Protein AF-A0A6C1NLS4-F1 (afdb_monomer_lite)

Radius of gyration: 20.24 Å; chains: 1; bounding box: 47×40×60 Å

Structure (mmCIF, N/CA/C/O backbone):
data_AF-A0A6C1NLS4-F1
#
_entry.id   AF-A0A6C1NLS4-F1
#
loop_
_atom_site.group_PDB
_atom_site.id
_atom_site.type_symbol
_atom_site.label_atom_id
_atom_site.label_alt_id
_atom_site.label_comp_id
_atom_site.label_asym_id
_atom_site.label_entity_id
_atom_site.label_seq_id
_atom_site.pdbx_PDB_ins_code
_atom_site.Cartn_x
_atom_site.Cartn_y
_atom_site.Cartn_z
_atom_site.occupancy
_atom_site.B_iso_or_equiv
_atom_site.auth_seq_id
_atom_site.auth_comp_id
_atom_site.auth_asym_id
_atom_site.auth_atom_id
_atom_site.pdbx_PDB_model_num
ATOM 1 N N . CYS A 1 1 ? 11.994 -6.663 -21.585 1.00 89.44 1 CYS A N 1
ATOM 2 C CA . CYS A 1 1 ? 10.605 -6.313 -21.204 1.00 89.44 1 CYS A CA 1
ATOM 3 C C . CYS A 1 1 ? 9.827 -5.807 -22.409 1.00 89.44 1 CYS A C 1
ATOM 5 O O . CYS A 1 1 ? 8.994 -4.918 -22.287 1.00 89.44 1 CYS A O 1
ATOM 7 N N . ARG A 1 2 ? 10.101 -6.359 -23.587 1.00 92.12 2 ARG A N 1
ATOM 8 C CA . ARG A 1 2 ? 9.398 -6.014 -24.815 1.00 92.12 2 ARG A CA 1
ATOM 9 C C . ARG A 1 2 ? 8.022 -6.664 -24.785 1.00 92.12 2 ARG A C 1
ATOM 11 O O . ARG A 1 2 ? 7.842 -7.676 -24.113 1.00 92.12 2 ARG A O 1
ATOM 18 N N . ALA A 1 3 ? 7.087 -6.142 -25.571 1.00 90.62 3 ALA A N 1
ATOM 19 C CA . ALA A 1 3 ? 5.727 -6.684 -25.647 1.00 90.62 3 ALA A CA 1
ATOM 20 C C . ALA A 1 3 ? 5.682 -8.170 -26.062 1.00 90.62 3 ALA A C 1
ATOM 22 O O . ALA A 1 3 ? 4.730 -8.872 -25.745 1.00 90.62 3 ALA A O 1
ATOM 23 N N . SER A 1 4 ? 6.710 -8.647 -26.770 1.00 92.25 4 SER A N 1
ATOM 24 C CA . SER A 1 4 ? 6.857 -10.041 -27.195 1.00 92.25 4 SER A CA 1
ATOM 25 C C . SER A 1 4 ? 7.628 -10.928 -26.213 1.00 92.25 4 SER A C 1
ATOM 27 O O . SER A 1 4 ? 7.688 -12.136 -26.430 1.00 92.25 4 SER A O 1
ATOM 29 N N . ASP A 1 5 ? 8.296 -10.355 -25.205 1.00 91.81 5 ASP A N 1
ATOM 30 C CA . ASP A 1 5 ? 9.045 -11.151 -24.229 1.00 91.81 5 ASP A CA 1
ATOM 31 C C . ASP A 1 5 ? 8.052 -11.886 -23.306 1.00 91.81 5 ASP A C 1
ATOM 33 O O . ASP A 1 5 ? 7.055 -11.285 -22.895 1.00 91.81 5 ASP A O 1
ATOM 37 N N . PRO A 1 6 ? 8.313 -13.152 -22.929 1.00 92.94 6 PRO A N 1
ATOM 38 C CA . PRO A 1 6 ? 7.475 -13.853 -21.963 1.00 92.94 6 PRO A CA 1
ATOM 39 C C . PRO A 1 6 ? 7.367 -13.088 -20.632 1.00 92.94 6 PRO A C 1
ATOM 41 O O . PRO A 1 6 ? 8.379 -12.568 -20.141 1.00 92.94 6 PRO A O 1
ATOM 44 N N . PRO A 1 7 ? 6.171 -13.016 -20.020 1.00 88.94 7 PRO A N 1
ATOM 45 C CA . PRO A 1 7 ? 5.938 -12.218 -18.817 1.00 88.94 7 PRO A CA 1
ATOM 46 C C . PRO A 1 7 ? 6.769 -12.681 -17.614 1.00 88.94 7 PRO A C 1
ATOM 48 O O . PRO A 1 7 ? 7.074 -11.874 -16.742 1.00 88.94 7 PRO A O 1
ATOM 51 N N . GLU A 1 8 ? 7.181 -13.948 -17.567 1.00 93.62 8 GLU A N 1
ATOM 52 C CA . GLU A 1 8 ? 8.013 -14.516 -16.507 1.00 93.62 8 GLU A CA 1
ATOM 53 C C . GLU A 1 8 ? 9.507 -14.159 -16.627 1.00 93.62 8 GLU A C 1
ATOM 55 O O . GLU A 1 8 ? 10.267 -14.298 -15.663 1.00 93.62 8 GLU A O 1
ATOM 60 N N . TRP A 1 9 ? 9.963 -13.659 -17.781 1.00 94.12 9 TRP A N 1
ATOM 61 C CA . TRP A 1 9 ? 11.376 -13.339 -17.988 1.00 94.12 9 TRP A CA 1
ATOM 62 C C . TRP A 1 9 ? 11.786 -12.101 -17.197 1.00 94.12 9 TRP A C 1
ATOM 64 O O . TRP A 1 9 ? 11.374 -10.972 -17.478 1.00 94.12 9 TRP A O 1
ATOM 74 N N . GLY A 1 10 ? 12.646 -12.304 -16.197 1.00 92.75 10 GLY A N 1
ATOM 75 C CA . GLY A 1 10 ? 13.137 -11.233 -15.334 1.00 92.75 10 GLY A CA 1
ATOM 76 C C . GLY A 1 10 ? 12.032 -10.573 -14.504 1.00 92.75 10 GLY A C 1
ATOM 77 O O . GLY A 1 10 ? 12.100 -9.367 -14.267 1.00 92.75 10 GLY A O 1
ATOM 78 N N . ALA A 1 11 ? 10.977 -11.317 -14.176 1.00 96.50 11 ALA A N 1
ATOM 79 C CA . ALA A 1 11 ? 9.872 -10.891 -13.324 1.00 96.50 11 ALA A CA 1
ATOM 80 C C . ALA A 1 11 ? 10.160 -11.148 -11.838 1.00 96.50 11 ALA A C 1
ATOM 82 O O . ALA A 1 11 ? 11.065 -11.904 -11.483 1.00 96.50 11 ALA A O 1
ATOM 83 N N . ASN A 1 12 ? 9.345 -10.559 -10.962 1.00 97.06 12 ASN A N 1
ATOM 84 C CA . ASN A 1 12 ? 9.242 -11.038 -9.588 1.00 97.06 12 ASN A CA 1
ATOM 85 C C . ASN A 1 12 ? 8.458 -12.353 -9.598 1.00 97.06 12 ASN A C 1
ATOM 87 O O . ASN A 1 12 ? 7.375 -12.410 -10.175 1.00 97.06 12 ASN A O 1
ATOM 91 N N . ALA A 1 13 ? 8.969 -13.383 -8.930 1.00 96.81 13 ALA A N 1
ATOM 92 C CA . ALA A 1 13 ? 8.205 -14.586 -8.625 1.00 96.81 13 ALA A CA 1
ATOM 93 C C . ALA A 1 13 ? 7.576 -14.439 -7.235 1.00 96.81 13 ALA A C 1
ATOM 95 O O . ALA A 1 13 ? 8.283 -14.147 -6.268 1.00 96.81 13 ALA A O 1
ATOM 96 N N . ILE A 1 14 ? 6.262 -14.629 -7.137 1.00 97.69 14 ILE A N 1
ATOM 97 C CA . ILE A 1 14 ? 5.509 -14.458 -5.894 1.00 97.69 14 ILE A CA 1
ATOM 98 C C . ILE A 1 14 ? 5.131 -15.830 -5.346 1.00 97.69 14 ILE A C 1
ATOM 100 O O . ILE A 1 14 ? 4.592 -16.688 -6.051 1.00 97.69 14 ILE A O 1
ATOM 104 N N . TYR A 1 15 ? 5.411 -16.019 -4.059 1.00 97.31 15 TYR A N 1
ATOM 105 C CA . TYR A 1 15 ? 5.147 -17.251 -3.331 1.00 97.31 15 TYR A CA 1
ATOM 106 C C . TYR A 1 15 ? 4.361 -16.946 -2.061 1.00 97.31 15 TYR A C 1
ATOM 108 O O . TYR A 1 15 ? 4.604 -15.939 -1.397 1.00 97.31 15 TYR A O 1
ATOM 116 N N . SER A 1 16 ? 3.464 -17.852 -1.687 1.00 96.50 16 SER A N 1
ATOM 117 C CA . SER A 1 16 ? 2.904 -17.906 -0.336 1.00 96.50 16 SER A CA 1
ATOM 118 C C . SER A 1 16 ? 3.618 -18.977 0.480 1.00 96.50 16 SER A C 1
ATOM 120 O O . SER A 1 16 ? 4.137 -19.944 -0.078 1.00 96.50 16 SER A O 1
ATOM 122 N N . ILE A 1 17 ? 3.612 -18.834 1.804 1.00 95.50 17 ILE A N 1
ATOM 123 C CA . ILE A 1 17 ? 4.034 -19.905 2.708 1.00 95.50 17 ILE A CA 1
ATOM 124 C C . ILE A 1 17 ? 2.784 -20.662 3.158 1.00 95.50 17 ILE A C 1
ATOM 126 O O . ILE A 1 17 ? 1.961 -20.121 3.890 1.00 95.50 17 ILE A O 1
ATOM 130 N N . GLU A 1 18 ? 2.653 -21.919 2.742 1.00 96.00 18 GLU A N 1
ATOM 131 C CA . GLU A 1 18 ? 1.593 -22.830 3.182 1.00 96.00 18 GLU A CA 1
ATOM 132 C C . GLU A 1 18 ? 2.225 -24.029 3.885 1.00 96.00 18 GLU A C 1
ATOM 134 O O . GLU A 1 18 ? 3.083 -24.705 3.316 1.00 96.00 18 GLU A O 1
ATOM 139 N N . ASN A 1 19 ? 1.823 -24.306 5.130 1.00 95.44 19 ASN A N 1
ATOM 140 C CA . ASN A 1 19 ? 2.358 -25.429 5.914 1.00 95.44 19 ASN A CA 1
ATOM 141 C C . ASN A 1 19 ? 3.903 -25.471 5.931 1.00 95.44 19 ASN A C 1
ATOM 143 O O . ASN A 1 19 ? 4.519 -26.530 5.799 1.00 95.44 19 ASN A O 1
ATOM 147 N N . GLY A 1 20 ? 4.534 -24.295 6.033 1.00 96.31 20 GLY A N 1
ATOM 148 C CA . GLY A 1 20 ? 5.992 -24.143 6.041 1.00 96.31 20 GLY A CA 1
ATOM 149 C C . GLY A 1 20 ? 6.682 -24.347 4.686 1.00 96.31 20 GLY A C 1
ATOM 150 O O . GLY A 1 20 ? 7.903 -24.480 4.652 1.00 96.31 20 GLY A O 1
ATOM 151 N N . ARG A 1 21 ? 5.943 -24.388 3.570 1.00 97.19 21 ARG A N 1
ATOM 152 C CA . ARG A 1 21 ? 6.490 -24.562 2.215 1.00 97.19 21 ARG A CA 1
ATOM 153 C C . ARG A 1 21 ? 6.168 -23.367 1.329 1.00 97.19 21 ARG A C 1
ATOM 155 O O . ARG A 1 21 ? 5.078 -22.812 1.415 1.00 97.19 21 ARG A O 1
ATOM 162 N N . MET A 1 22 ? 7.103 -23.012 0.449 1.00 97.44 22 MET A N 1
ATOM 163 C CA . MET A 1 22 ? 6.860 -22.016 -0.595 1.00 97.44 22 MET A CA 1
ATOM 164 C C . MET A 1 22 ? 5.965 -22.615 -1.680 1.00 97.44 22 MET A C 1
ATOM 166 O O . MET A 1 22 ? 6.322 -23.611 -2.307 1.00 97.44 22 MET A O 1
ATOM 170 N N . VAL A 1 23 ? 4.817 -21.987 -1.906 1.00 98.12 23 VAL A N 1
ATOM 171 C CA . VAL A 1 23 ? 3.860 -22.335 -2.955 1.00 98.12 23 VAL A CA 1
ATOM 172 C C . VAL A 1 23 ? 3.835 -21.191 -3.951 1.00 98.12 23 VAL A C 1
ATOM 174 O O . VAL A 1 23 ? 3.507 -20.060 -3.591 1.00 98.12 23 VAL A O 1
ATOM 177 N N . PHE A 1 24 ? 4.227 -21.479 -5.191 1.00 97.81 24 PHE A N 1
ATOM 178 C CA . PHE A 1 24 ? 4.205 -20.503 -6.277 1.00 97.81 24 PHE A CA 1
ATOM 179 C C . PHE A 1 24 ? 2.776 -20.013 -6.521 1.00 97.81 24 PHE A C 1
ATOM 181 O O . PHE A 1 24 ? 1.836 -20.811 -6.502 1.00 97.81 24 PHE A O 1
ATOM 188 N N . ARG A 1 25 ? 2.621 -18.708 -6.750 1.00 98.00 25 ARG A N 1
ATOM 189 C CA . ARG A 1 25 ? 1.319 -18.086 -7.012 1.00 98.00 25 ARG A CA 1
ATOM 190 C C . ARG A 1 25 ? 1.250 -17.447 -8.381 1.00 98.00 25 ARG A C 1
ATOM 192 O O . ARG A 1 25 ? 0.349 -17.763 -9.148 1.00 98.00 25 ARG A O 1
ATOM 199 N N . SER A 1 26 ? 2.186 -16.556 -8.674 1.00 97.88 26 SER A N 1
ATOM 200 C CA . SER A 1 26 ? 2.174 -15.776 -9.904 1.00 97.88 26 SER A CA 1
ATOM 201 C C . SER A 1 26 ? 3.542 -15.151 -10.173 1.00 97.88 26 SER A C 1
ATOM 203 O O . SER A 1 26 ? 4.461 -15.203 -9.346 1.00 97.88 26 SER A O 1
ATOM 205 N N . TYR A 1 27 ? 3.658 -14.539 -11.346 1.00 97.31 27 TYR A N 1
ATOM 206 C CA . TYR A 1 27 ? 4.718 -13.593 -11.652 1.00 97.31 27 TYR A CA 1
ATOM 207 C C . TYR A 1 27 ? 4.148 -12.177 -11.669 1.00 97.31 27 TYR A C 1
ATOM 209 O O . TYR A 1 27 ? 3.040 -11.964 -12.153 1.00 97.31 27 TYR A O 1
ATOM 217 N N . TYR A 1 28 ? 4.938 -11.208 -11.207 1.00 97.38 28 TYR A N 1
ATOM 218 C CA . TYR A 1 28 ? 4.684 -9.792 -11.458 1.00 97.38 28 TYR A CA 1
ATOM 219 C C . TYR A 1 28 ? 5.785 -9.204 -12.339 1.00 97.38 28 TYR A C 1
ATOM 221 O O . TYR A 1 28 ? 6.975 -9.274 -12.007 1.00 97.38 28 TYR A O 1
ATOM 229 N N . LYS A 1 29 ? 5.366 -8.583 -13.439 1.00 95.88 29 LYS A N 1
ATOM 230 C CA . LYS A 1 29 ? 6.183 -7.817 -14.377 1.00 95.88 29 LYS A CA 1
ATOM 231 C C . LYS A 1 29 ? 5.517 -6.457 -14.562 1.00 95.88 29 LYS A C 1
ATOM 233 O O . LYS A 1 29 ? 4.290 -6.410 -14.594 1.00 95.88 29 LYS A O 1
ATOM 238 N N . LEU A 1 30 ? 6.299 -5.379 -14.694 1.00 94.50 30 LEU A N 1
ATOM 239 C CA . LEU A 1 30 ? 5.717 -4.083 -15.053 1.00 94.50 30 LEU A CA 1
ATOM 240 C C . LEU A 1 30 ? 4.852 -4.216 -16.330 1.00 94.50 30 LEU A C 1
ATOM 242 O O . LEU A 1 30 ? 5.227 -4.973 -17.233 1.00 94.50 30 LEU A O 1
ATOM 246 N N . PRO A 1 31 ? 3.713 -3.512 -16.420 1.00 92.25 31 PRO A N 1
ATOM 247 C CA . PRO A 1 31 ? 2.798 -3.645 -17.550 1.00 92.25 31 PRO A CA 1
ATOM 248 C C . PRO A 1 31 ? 3.257 -2.871 -18.792 1.00 92.25 31 PRO A C 1
ATOM 250 O O . PRO A 1 31 ? 2.789 -3.173 -19.887 1.00 92.25 31 PRO A O 1
ATOM 253 N N . ALA A 1 32 ? 4.151 -1.884 -18.642 1.00 89.00 32 ALA A N 1
ATOM 254 C CA . ALA A 1 32 ? 4.603 -1.019 -19.730 1.00 89.00 32 ALA A CA 1
ATOM 255 C C . ALA A 1 32 ? 5.739 -1.671 -20.549 1.00 89.00 32 ALA A C 1
ATOM 257 O O . ALA A 1 32 ? 6.844 -1.860 -20.024 1.00 89.00 32 ALA A O 1
ATOM 258 N N . PRO A 1 33 ? 5.509 -2.010 -21.835 1.00 90.06 33 PRO A N 1
ATOM 259 C CA . PRO A 1 33 ? 6.550 -2.563 -22.690 1.00 90.06 33 PRO A CA 1
ATOM 260 C C . PRO A 1 33 ? 7.679 -1.563 -22.930 1.00 90.06 33 PRO A C 1
ATOM 262 O O . PRO A 1 33 ? 7.433 -0.383 -23.151 1.00 90.06 33 PRO A O 1
ATOM 265 N N . GLN A 1 34 ? 8.903 -2.076 -22.948 1.00 93.88 34 GLN A N 1
ATOM 266 C CA . GLN A 1 34 ? 10.126 -1.310 -23.187 1.00 93.88 34 GLN A CA 1
ATOM 267 C C . GLN A 1 34 ? 10.636 -1.549 -24.612 1.00 93.88 34 GLN A C 1
ATOM 269 O O . GLN A 1 34 ? 10.328 -2.584 -25.222 1.00 93.88 34 GLN A O 1
ATOM 274 N N . SER A 1 35 ? 11.423 -0.613 -25.135 1.00 92.38 35 SER A N 1
ATOM 275 C CA . SER A 1 35 ? 12.076 -0.746 -26.439 1.00 92.38 35 SER A CA 1
ATOM 276 C C . SER A 1 35 ? 13.163 -1.831 -26.429 1.00 92.38 35 SER A C 1
ATOM 278 O O . SER A 1 35 ? 13.511 -2.416 -25.400 1.00 92.38 35 SER A O 1
ATOM 280 N N . ASP A 1 36 ? 13.705 -2.142 -27.603 1.00 92.12 36 ASP A N 1
ATOM 281 C CA . ASP A 1 36 ? 14.823 -3.073 -27.753 1.00 92.12 36 ASP A CA 1
ATOM 282 C C . ASP A 1 36 ? 16.182 -2.469 -27.372 1.00 92.12 36 ASP A C 1
ATOM 284 O O . ASP A 1 36 ? 17.152 -3.219 -27.271 1.00 92.12 36 ASP A O 1
ATOM 288 N N . VAL A 1 37 ? 16.249 -1.164 -27.091 1.00 93.62 37 VAL A N 1
ATOM 289 C CA . VAL A 1 37 ? 17.442 -0.472 -26.574 1.00 93.62 37 VAL A CA 1
ATOM 290 C C . VAL A 1 37 ? 17.430 -0.306 -25.047 1.00 93.62 37 VAL A C 1
ATOM 292 O O . VAL A 1 37 ? 18.353 0.268 -24.473 1.00 93.62 37 VAL A O 1
ATOM 295 N N . GLU A 1 38 ? 16.438 -0.874 -24.357 1.00 94.88 38 GLU A N 1
ATOM 296 C CA . GLU A 1 38 ? 16.283 -0.759 -22.905 1.00 94.88 38 GLU A CA 1
ATOM 297 C C . GLU A 1 38 ? 16.556 -2.082 -22.179 1.00 94.88 38 GLU A C 1
ATOM 299 O O . GLU A 1 38 ? 15.884 -3.100 -22.378 1.00 94.88 38 GLU A O 1
ATOM 304 N N . ASN A 1 39 ? 17.538 -2.076 -21.272 1.00 93.69 39 ASN A N 1
ATOM 305 C CA . ASN A 1 39 ? 17.725 -3.177 -20.329 1.00 93.69 39 ASN A CA 1
ATOM 306 C C . ASN A 1 39 ? 16.617 -3.133 -19.268 1.00 93.69 39 ASN A C 1
ATOM 308 O O . ASN A 1 39 ? 16.344 -2.090 -18.681 1.00 93.69 39 ASN A O 1
ATOM 312 N N . CYS A 1 40 ? 15.988 -4.277 -18.989 1.00 93.88 40 CYS A N 1
ATOM 313 C CA . CYS A 1 40 ? 14.878 -4.318 -18.043 1.00 93.88 40 CYS A CA 1
ATOM 314 C C . CYS A 1 40 ? 14.713 -5.688 -17.367 1.00 93.88 40 CYS A C 1
ATOM 316 O O . CYS A 1 40 ? 14.497 -6.716 -18.018 1.00 93.88 40 CYS A O 1
ATOM 318 N N . VAL A 1 41 ? 14.788 -5.688 -16.035 1.00 95.38 41 VAL A N 1
ATOM 319 C CA . VAL A 1 41 ? 14.636 -6.850 -15.144 1.00 95.38 41 VAL A CA 1
ATOM 320 C C . VAL A 1 41 ? 14.233 -6.362 -13.753 1.00 95.38 41 VAL A C 1
ATOM 322 O O . VAL A 1 41 ? 14.618 -5.266 -13.357 1.00 95.38 41 VAL A O 1
ATOM 325 N N . ALA A 1 42 ? 13.468 -7.161 -13.009 1.00 96.44 42 ALA A N 1
ATOM 326 C CA . ALA A 1 42 ? 13.210 -6.890 -11.601 1.00 96.44 42 ALA A CA 1
ATOM 327 C C . ALA A 1 42 ? 14.537 -6.865 -10.834 1.00 96.44 42 ALA A C 1
ATOM 329 O O . ALA A 1 42 ? 15.282 -7.845 -10.864 1.00 96.44 42 ALA A O 1
ATOM 330 N N . HIS A 1 43 ? 14.822 -5.766 -10.141 1.00 95.56 43 HIS A N 1
ATOM 331 C CA . HIS A 1 43 ? 16.021 -5.644 -9.316 1.00 95.56 43 HIS A CA 1
ATOM 332 C C . HIS A 1 43 ? 15.680 -5.424 -7.832 1.00 95.56 43 HIS A C 1
ATOM 334 O O . HIS A 1 43 ? 14.828 -6.121 -7.275 1.00 95.56 43 HIS A O 1
ATOM 340 N N . ASN A 1 44 ? 16.318 -4.474 -7.153 1.00 95.81 44 ASN A N 1
ATOM 341 C CA . ASN A 1 44 ? 16.129 -4.274 -5.722 1.00 95.81 44 ASN A CA 1
ATOM 342 C C . ASN A 1 44 ? 14.913 -3.388 -5.435 1.00 95.81 44 ASN A C 1
ATOM 344 O O . ASN A 1 44 ? 14.694 -2.366 -6.085 1.00 95.81 44 ASN A O 1
ATOM 348 N N . GLY A 1 45 ? 14.144 -3.796 -4.430 1.00 96.56 45 GLY A N 1
ATOM 349 C CA . GLY A 1 45 ? 12.912 -3.149 -3.997 1.00 96.56 45 GLY A CA 1
ATOM 350 C C . GLY A 1 45 ? 12.696 -3.312 -2.495 1.00 96.56 45 GLY A C 1
ATOM 351 O O . GLY A 1 45 ? 13.408 -4.080 -1.842 1.00 96.56 45 GLY A O 1
ATOM 352 N N . SER A 1 46 ? 11.680 -2.655 -1.943 1.00 97.12 46 SER A N 1
ATOM 353 C CA . SER A 1 46 ? 11.231 -2.899 -0.567 1.00 97.12 46 SER A CA 1
ATOM 354 C C . SER A 1 46 ? 9.719 -2.763 -0.413 1.00 97.12 46 SER A C 1
ATOM 356 O O . SER A 1 46 ? 9.026 -2.249 -1.291 1.00 97.12 46 SER A O 1
ATOM 358 N N . LEU A 1 47 ? 9.201 -3.266 0.709 1.00 97.06 47 LEU A N 1
ATOM 359 C CA . LEU A 1 47 ? 7.790 -3.123 1.053 1.00 97.06 47 LEU A CA 1
ATOM 360 C C . LEU A 1 47 ? 7.473 -1.691 1.489 1.00 97.06 47 LEU A C 1
ATOM 362 O O . LEU A 1 47 ? 8.221 -1.105 2.279 1.00 97.06 47 LEU A O 1
ATOM 366 N N . ILE A 1 48 ? 6.324 -1.190 1.041 1.00 97.88 48 ILE A N 1
ATOM 367 C CA . ILE A 1 48 ? 5.672 -0.009 1.605 1.00 97.88 48 ILE A CA 1
ATOM 368 C C . ILE A 1 48 ? 4.742 -0.511 2.720 1.00 97.88 48 ILE A C 1
ATOM 370 O O . ILE A 1 48 ? 3.861 -1.326 2.444 1.00 97.88 48 ILE A O 1
ATOM 374 N N . PRO A 1 49 ? 4.927 -0.084 3.981 1.00 97.56 49 PRO A N 1
ATOM 375 C CA . PRO A 1 49 ? 4.253 -0.679 5.129 1.00 97.56 49 PRO A CA 1
ATOM 376 C C . PRO A 1 49 ? 2.820 -0.146 5.288 1.00 97.56 49 PRO A C 1
ATOM 378 O O . PRO A 1 49 ? 2.494 0.461 6.300 1.00 97.56 49 PRO A O 1
ATOM 381 N N . VAL A 1 50 ? 1.944 -0.361 4.308 1.00 98.44 50 VAL A N 1
ATOM 382 C CA . VAL A 1 50 ? 0.509 -0.068 4.454 1.00 98.44 50 VAL A CA 1
ATOM 383 C C . VAL A 1 50 ? -0.143 -1.187 5.280 1.00 98.44 50 VAL A C 1
ATOM 385 O O . VAL A 1 50 ? -0.003 -2.355 4.911 1.00 98.44 50 VAL A O 1
ATOM 388 N N . PRO A 1 51 ? -0.855 -0.890 6.387 1.00 97.94 51 PRO A N 1
ATOM 389 C CA . PRO A 1 51 ? -1.440 -1.920 7.243 1.00 97.94 51 PRO A CA 1
ATOM 390 C C . PRO A 1 51 ? -2.305 -2.923 6.475 1.00 97.94 51 PRO A C 1
ATOM 392 O O . PRO A 1 51 ? -3.221 -2.560 5.736 1.00 97.94 51 PRO A O 1
ATOM 395 N N . GLY A 1 52 ? -2.006 -4.208 6.661 1.00 96.69 52 GLY A N 1
ATOM 396 C CA . GLY A 1 52 ? -2.742 -5.329 6.078 1.00 96.69 52 GLY A CA 1
ATOM 397 C C . GLY A 1 52 ? -2.617 -5.501 4.562 1.00 96.69 52 GLY A C 1
ATOM 398 O O . GLY A 1 52 ? -3.204 -6.449 4.046 1.00 96.69 52 GLY A O 1
ATOM 399 N N . ARG A 1 53 ? -1.887 -4.634 3.847 1.00 97.62 53 ARG A N 1
ATOM 400 C CA . ARG A 1 53 ? -1.571 -4.804 2.420 1.00 97.62 53 ARG A CA 1
ATOM 401 C C . ARG A 1 53 ? -0.126 -5.229 2.231 1.00 97.62 53 ARG A C 1
ATOM 403 O O . ARG A 1 53 ? 0.759 -4.816 2.975 1.00 97.62 53 ARG A O 1
ATOM 410 N N . ASP A 1 54 ? 0.096 -5.978 1.165 1.00 97.69 54 ASP A N 1
ATOM 411 C CA . ASP A 1 54 ? 1.416 -6.328 0.674 1.00 97.69 54 ASP A CA 1
ATOM 412 C C . ASP A 1 54 ? 1.699 -5.472 -0.568 1.00 97.69 54 ASP A C 1
ATOM 414 O O . ASP A 1 54 ? 1.309 -5.805 -1.683 1.00 97.69 54 ASP A O 1
ATOM 418 N N . ILE A 1 55 ? 2.334 -4.313 -0.363 1.00 98.44 55 ILE A N 1
ATOM 419 C CA . ILE A 1 55 ? 2.709 -3.373 -1.431 1.00 98.44 55 ILE A CA 1
ATOM 420 C C . ILE A 1 55 ? 4.227 -3.304 -1.518 1.00 98.44 55 ILE A C 1
ATOM 422 O O . ILE A 1 55 ? 4.908 -3.153 -0.501 1.00 98.44 55 ILE A O 1
ATOM 426 N N . LYS A 1 56 ? 4.772 -3.368 -2.733 1.00 97.75 56 LYS A N 1
ATOM 427 C CA . LYS A 1 56 ? 6.213 -3.284 -2.985 1.00 97.75 56 LYS A CA 1
ATOM 428 C C . LYS A 1 56 ? 6.527 -2.179 -3.982 1.00 97.75 56 LYS A C 1
ATOM 430 O O . LYS A 1 56 ? 5.890 -2.086 -5.025 1.00 97.75 56 LYS A O 1
ATOM 435 N N . VAL A 1 57 ? 7.557 -1.389 -3.681 1.00 98.31 57 VAL A N 1
ATOM 436 C CA . VAL A 1 57 ? 8.235 -0.547 -4.671 1.00 98.31 57 VAL A CA 1
ATOM 437 C C . VAL A 1 57 ? 9.409 -1.319 -5.263 1.00 98.31 57 VAL A C 1
ATOM 439 O O . VAL A 1 57 ? 10.162 -1.976 -4.539 1.00 98.31 57 VAL A O 1
ATOM 442 N N . GLN A 1 58 ? 9.538 -1.290 -6.584 1.00 97.75 58 GLN A N 1
ATOM 443 C CA . GLN A 1 58 ? 10.419 -2.170 -7.338 1.00 97.75 58 GLN A CA 1
ATOM 444 C C . GLN A 1 58 ? 11.133 -1.415 -8.454 1.00 97.75 58 GLN A C 1
ATOM 446 O O . GLN A 1 58 ? 10.501 -0.734 -9.258 1.00 97.75 58 GLN A O 1
ATOM 451 N N . ALA A 1 59 ? 12.452 -1.589 -8.515 1.00 97.88 59 ALA A N 1
ATOM 452 C CA . ALA A 1 59 ? 13.292 -1.083 -9.590 1.00 97.88 59 ALA A CA 1
ATOM 453 C C . ALA A 1 59 ? 13.287 -2.054 -10.778 1.00 97.88 59 ALA A C 1
ATOM 455 O O . ALA A 1 59 ? 13.311 -3.276 -10.568 1.00 97.88 59 ALA A O 1
ATOM 456 N N . TRP A 1 60 ? 13.293 -1.502 -11.992 1.00 97.50 60 TRP A N 1
ATOM 457 C CA . TRP A 1 60 ? 13.192 -2.233 -13.258 1.00 97.50 60 TRP A CA 1
ATOM 458 C C . TRP A 1 60 ? 14.259 -1.841 -14.296 1.00 97.50 60 TRP A C 1
ATOM 460 O O . TRP A 1 60 ? 14.015 -1.978 -15.497 1.00 97.50 60 TRP A O 1
ATOM 470 N N . TYR A 1 61 ? 15.444 -1.374 -13.875 1.00 96.50 61 TYR A N 1
ATOM 471 C CA . TYR A 1 61 ? 16.421 -0.747 -14.781 1.00 96.50 61 TYR A CA 1
ATOM 472 C C . TYR A 1 61 ? 15.733 0.294 -15.666 1.00 96.50 61 TYR A C 1
ATOM 474 O O . TYR A 1 61 ? 15.025 1.133 -15.125 1.00 96.50 61 TYR A O 1
ATOM 482 N N . GLN A 1 62 ? 15.932 0.316 -16.984 1.00 96.75 62 GLN A N 1
ATOM 483 C CA . GLN A 1 62 ? 15.369 1.382 -17.813 1.00 96.75 62 GLN A CA 1
ATOM 484 C C . GLN A 1 62 ? 13.836 1.382 -17.840 1.00 96.75 62 GLN A C 1
ATOM 486 O O . GLN A 1 62 ? 13.282 2.446 -18.041 1.00 96.75 62 GLN A O 1
ATOM 491 N N . GLY A 1 63 ? 13.170 0.287 -17.438 1.00 96.31 63 GLY A N 1
ATOM 492 C CA . GLY A 1 63 ? 11.725 0.290 -17.160 1.00 96.31 63 GLY A CA 1
ATOM 493 C C . GLY A 1 63 ? 11.307 1.051 -15.896 1.00 96.31 63 GLY A C 1
ATOM 494 O O . GLY A 1 63 ? 10.155 0.969 -15.476 1.00 96.31 63 GLY A O 1
ATOM 495 N N . GLY A 1 64 ? 12.243 1.742 -15.244 1.00 97.25 64 GLY A N 1
ATOM 496 C CA . GLY A 1 64 ? 11.970 2.696 -14.183 1.00 97.25 64 GLY A CA 1
ATOM 497 C C . GLY A 1 64 ? 11.617 2.062 -12.839 1.00 97.25 64 GLY A C 1
ATOM 498 O O . GLY A 1 64 ? 12.266 1.127 -12.357 1.00 97.25 64 GLY A O 1
ATOM 499 N N . ILE A 1 65 ? 10.611 2.642 -12.192 1.00 98.00 65 ILE A N 1
ATOM 500 C CA . ILE A 1 65 ? 10.087 2.258 -10.883 1.00 98.00 65 ILE A CA 1
ATOM 501 C C . ILE A 1 65 ? 8.633 1.853 -11.063 1.00 98.00 65 ILE A C 1
ATOM 503 O O . ILE A 1 65 ? 7.856 2.580 -11.673 1.00 98.00 65 ILE A O 1
ATOM 507 N N . SER A 1 66 ? 8.253 0.738 -10.453 1.00 97.81 66 SER A N 1
ATOM 508 C CA . SER A 1 66 ? 6.862 0.311 -10.338 1.00 97.81 66 SER A CA 1
ATOM 509 C C . SER A 1 66 ? 6.542 0.067 -8.871 1.00 97.81 66 SER A C 1
ATOM 511 O O . SER A 1 66 ? 7.314 -0.577 -8.154 1.00 97.81 66 SER A O 1
ATOM 513 N N . VAL A 1 67 ? 5.412 0.590 -8.415 1.00 98.50 67 VAL A N 1
ATOM 514 C CA . VAL A 1 67 ? 4.799 0.241 -7.137 1.00 98.50 67 VAL A CA 1
ATOM 515 C C . VAL A 1 67 ? 3.635 -0.678 -7.449 1.00 98.50 67 VAL A C 1
ATOM 517 O O . VAL A 1 67 ? 2.756 -0.310 -8.226 1.00 98.50 67 VAL A O 1
ATOM 520 N N . PHE A 1 68 ? 3.608 -1.857 -6.840 1.00 98.62 68 PHE A N 1
ATOM 521 C CA . PHE A 1 68 ? 2.572 -2.848 -7.097 1.00 98.62 68 PHE A CA 1
ATOM 522 C C . PHE A 1 68 ? 2.004 -3.424 -5.809 1.00 98.62 68 PHE A C 1
ATOM 524 O O . PHE A 1 68 ? 2.712 -3.568 -4.807 1.00 98.62 68 PHE A O 1
ATOM 531 N N . ASP A 1 69 ? 0.717 -3.741 -5.853 1.00 98.62 69 ASP A N 1
ATOM 532 C CA . ASP A 1 69 ? 0.014 -4.465 -4.805 1.00 98.62 69 ASP A CA 1
ATOM 533 C C . ASP A 1 69 ? 0.014 -5.957 -5.152 1.00 98.62 69 ASP A C 1
ATOM 535 O O . ASP A 1 69 ? -0.326 -6.343 -6.269 1.00 98.62 69 ASP A O 1
ATOM 539 N N . PHE A 1 70 ? 0.424 -6.788 -4.198 1.00 98.25 70 PHE A N 1
ATOM 540 C CA . PHE A 1 70 ? 0.397 -8.246 -4.273 1.00 98.25 70 PHE A CA 1
ATOM 541 C C . PHE A 1 70 ? -0.247 -8.879 -3.027 1.00 98.25 70 PHE A C 1
ATOM 543 O O . PHE A 1 70 ? 0.030 -10.032 -2.696 1.00 98.25 70 PHE A O 1
ATOM 550 N N . THR A 1 71 ? -1.130 -8.133 -2.353 1.00 97.44 71 THR A N 1
ATOM 551 C CA . THR A 1 71 ? -1.949 -8.595 -1.218 1.00 97.44 71 THR A CA 1
ATOM 552 C C . THR A 1 71 ? -2.761 -9.832 -1.598 1.00 97.44 71 THR A C 1
ATOM 554 O O . THR A 1 71 ? -2.889 -10.756 -0.795 1.00 97.44 71 THR A O 1
ATOM 557 N N . ASP A 1 72 ? -3.279 -9.867 -2.831 1.00 96.75 72 ASP A N 1
ATOM 558 C CA . ASP A 1 72 ? -3.652 -11.112 -3.495 1.00 96.75 72 ASP A CA 1
ATOM 559 C C . ASP A 1 72 ? -2.452 -11.605 -4.322 1.00 96.75 72 ASP A C 1
ATOM 561 O O . ASP A 1 72 ? -2.199 -11.096 -5.419 1.00 96.75 72 ASP A O 1
ATOM 565 N N . PRO A 1 73 ? -1.698 -12.604 -3.833 1.00 97.31 73 PRO A N 1
ATOM 566 C CA . PRO A 1 73 ? -0.489 -13.051 -4.505 1.00 97.31 73 PRO A CA 1
ATOM 567 C C . PRO A 1 73 ? -0.775 -13.768 -5.831 1.00 97.31 73 PRO A C 1
ATOM 569 O O . PRO A 1 73 ? 0.164 -14.012 -6.589 1.00 97.31 73 PRO A O 1
ATOM 572 N N . ALA A 1 74 ? -2.029 -14.133 -6.126 1.00 97.50 74 ALA A N 1
ATOM 573 C CA . ALA A 1 74 ? -2.412 -14.694 -7.419 1.00 97.50 74 ALA A CA 1
ATOM 574 C C . ALA A 1 74 ? -2.663 -13.611 -8.482 1.00 97.50 74 ALA A C 1
ATOM 576 O O . ALA A 1 74 ? -2.514 -13.898 -9.668 1.00 97.50 74 ALA A O 1
ATOM 577 N N . ASN A 1 75 ? -2.996 -12.382 -8.071 1.00 97.44 75 ASN A N 1
ATOM 578 C CA . ASN A 1 75 ? -3.398 -11.293 -8.964 1.00 97.44 75 ASN A CA 1
ATOM 579 C C . ASN A 1 75 ? -2.685 -9.969 -8.619 1.00 97.44 75 ASN A C 1
ATOM 581 O O . ASN A 1 75 ? -3.346 -8.989 -8.267 1.00 97.44 75 ASN A O 1
ATOM 585 N N . PRO A 1 76 ? -1.342 -9.907 -8.701 1.00 98.00 76 PRO A N 1
ATOM 586 C CA . PRO A 1 76 ? -0.616 -8.669 -8.455 1.00 98.00 76 PRO A CA 1
ATOM 587 C C . PRO A 1 76 ? -0.884 -7.639 -9.561 1.00 98.00 76 PRO A C 1
ATOM 589 O O . PRO A 1 76 ? -0.976 -7.993 -10.739 1.00 98.00 76 PRO A O 1
ATOM 592 N N . PHE A 1 77 ? -0.948 -6.357 -9.208 1.00 97.69 77 PHE A N 1
ATOM 593 C CA . PHE A 1 77 ? -1.179 -5.282 -10.176 1.00 97.69 77 PHE A CA 1
ATOM 594 C C . PHE A 1 77 ? -0.441 -3.991 -9.810 1.00 97.69 77 PHE A C 1
ATOM 596 O O . PHE A 1 77 ? -0.163 -3.712 -8.642 1.00 97.69 77 PHE A O 1
ATOM 603 N N . GLU A 1 78 ? -0.106 -3.202 -10.831 1.00 98.12 78 GLU A N 1
ATOM 604 C CA . GLU A 1 78 ? 0.574 -1.917 -10.668 1.00 98.12 78 GLU A CA 1
ATOM 605 C C . GLU A 1 78 ? -0.374 -0.861 -10.092 1.00 98.12 78 GLU A C 1
ATOM 607 O O . GLU A 1 78 ? -1.511 -0.732 -10.540 1.00 98.12 78 GLU A O 1
ATOM 612 N N . ILE A 1 79 ? 0.108 -0.081 -9.121 1.00 98.12 79 ILE A N 1
ATOM 613 C CA . ILE A 1 79 ? -0.648 1.014 -8.497 1.00 98.12 79 ILE A CA 1
ATOM 614 C C . ILE A 1 79 ? -0.031 2.397 -8.719 1.00 98.12 79 ILE A C 1
ATOM 616 O O . ILE A 1 79 ? -0.722 3.404 -8.561 1.00 98.12 79 ILE A O 1
ATOM 620 N N . ALA A 1 80 ? 1.257 2.456 -9.064 1.00 97.81 80 ALA A N 1
ATOM 621 C CA . ALA A 1 80 ? 1.962 3.663 -9.481 1.00 97.81 80 ALA A CA 1
ATOM 622 C C . ALA A 1 80 ? 3.236 3.283 -10.244 1.00 97.81 80 ALA A C 1
ATOM 624 O O . ALA A 1 80 ? 3.804 2.218 -10.007 1.00 97.81 80 ALA A O 1
ATOM 625 N N . PHE A 1 81 ? 3.724 4.172 -11.103 1.00 97.19 81 PHE A N 1
ATOM 626 C CA . PHE A 1 81 ? 4.995 3.984 -11.792 1.00 97.19 81 PHE A CA 1
ATOM 627 C C . PHE A 1 81 ? 5.692 5.317 -12.058 1.00 97.19 81 PHE A C 1
ATOM 629 O O . PHE A 1 81 ? 5.076 6.384 -12.033 1.00 97.19 81 PHE A O 1
ATOM 636 N N . HIS A 1 82 ? 6.987 5.238 -12.332 1.00 96.75 82 HIS A N 1
ATOM 637 C CA . HIS A 1 82 ? 7.766 6.325 -12.898 1.00 96.75 82 HIS A CA 1
ATOM 638 C C . HIS A 1 82 ? 8.783 5.745 -13.873 1.00 96.75 82 HIS A C 1
ATOM 640 O O . HIS A 1 82 ? 9.624 4.940 -13.478 1.00 96.75 82 HIS A O 1
ATOM 646 N N . ASP A 1 83 ? 8.722 6.184 -15.123 1.00 94.81 83 ASP A N 1
ATOM 647 C CA . ASP A 1 83 ? 9.638 5.776 -16.178 1.00 94.81 83 ASP A CA 1
ATOM 648 C C . ASP A 1 83 ? 10.167 7.031 -16.886 1.00 94.81 83 ASP A C 1
ATOM 650 O O . ASP A 1 83 ? 9.404 7.938 -17.228 1.00 94.81 83 ASP A O 1
ATOM 654 N N . ARG A 1 84 ? 11.490 7.107 -17.048 1.00 92.44 84 ARG A N 1
ATOM 655 C CA . ARG A 1 84 ? 12.176 8.208 -17.739 1.00 92.44 84 ARG A CA 1
ATOM 656 C C . ARG A 1 84 ? 12.396 7.900 -19.223 1.00 92.44 84 ARG A C 1
ATOM 658 O O . ARG A 1 84 ? 12.840 8.791 -19.945 1.00 92.44 84 ARG A O 1
ATOM 665 N N . GLY A 1 85 ? 12.140 6.665 -19.647 1.00 92.56 85 GLY A N 1
ATOM 666 C CA . GLY A 1 85 ? 12.518 6.142 -20.948 1.00 92.56 85 GLY A CA 1
ATOM 667 C C . GLY A 1 85 ? 14.031 5.938 -21.091 1.00 92.56 85 GLY A C 1
ATOM 668 O O . GLY A 1 85 ? 14.806 6.141 -20.128 1.00 92.56 85 GLY A O 1
ATOM 669 N N . PRO A 1 86 ? 14.474 5.605 -22.315 1.00 94.25 86 PRO A N 1
ATOM 670 C CA . PRO A 1 86 ? 15.829 5.154 -22.561 1.00 94.25 86 PRO A CA 1
ATOM 671 C C . PRO A 1 86 ? 16.837 6.252 -22.231 1.00 94.25 86 PRO A C 1
ATOM 673 O O . PRO A 1 86 ? 16.591 7.448 -22.409 1.00 94.25 86 PRO A O 1
ATOM 676 N N . VAL A 1 87 ? 18.012 5.864 -21.740 1.00 95.25 87 VAL A N 1
ATOM 677 C CA . VAL A 1 87 ? 19.147 6.788 -21.588 1.00 95.25 87 VAL A CA 1
ATOM 678 C C . VAL A 1 87 ? 19.708 7.211 -22.945 1.00 95.25 87 VAL A C 1
ATOM 680 O O . VAL A 1 87 ? 20.250 8.308 -23.075 1.00 95.25 87 VAL A O 1
ATOM 683 N N . ASN A 1 88 ? 19.539 6.357 -23.954 1.00 94.31 88 ASN A N 1
ATOM 684 C CA . ASN A 1 88 ? 19.942 6.581 -25.329 1.00 94.31 88 ASN A CA 1
ATOM 685 C C . ASN A 1 88 ? 18.921 5.921 -26.268 1.00 94.31 88 ASN A C 1
ATOM 687 O O . ASN A 1 88 ? 18.678 4.723 -26.165 1.00 94.31 88 ASN A O 1
ATOM 691 N N . GLU A 1 89 ? 18.333 6.693 -27.180 1.00 93.44 89 GLU A N 1
ATOM 692 C CA . GLU A 1 89 ? 17.289 6.204 -28.095 1.00 93.44 89 GLU A CA 1
ATOM 693 C C . GLU A 1 89 ? 17.829 5.304 -29.222 1.00 93.44 89 GLU A C 1
ATOM 695 O O . GLU A 1 89 ? 17.066 4.572 -29.845 1.00 93.44 89 GLU A O 1
ATOM 700 N N . GLU A 1 90 ? 19.135 5.341 -29.500 1.00 94.38 90 GLU A N 1
ATOM 701 C CA . GLU A 1 90 ? 19.743 4.678 -30.660 1.00 94.38 90 GLU A CA 1
ATOM 702 C C . GLU A 1 90 ? 20.477 3.378 -30.309 1.00 94.38 90 GLU A C 1
ATOM 704 O O . GLU A 1 90 ? 20.683 2.527 -31.177 1.00 94.38 90 GLU A O 1
ATOM 709 N N . ARG A 1 91 ? 20.924 3.215 -29.059 1.00 93.75 91 ARG A N 1
ATOM 710 C CA . ARG A 1 91 ? 21.709 2.046 -28.642 1.00 93.75 91 ARG A CA 1
ATOM 711 C C . ARG A 1 91 ? 21.447 1.642 -27.202 1.00 93.75 91 ARG A C 1
ATOM 713 O O . ARG A 1 91 ? 21.239 2.481 -26.333 1.00 93.75 91 ARG A O 1
ATOM 720 N N . MET A 1 92 ? 21.574 0.342 -26.945 1.00 92.75 92 MET A N 1
ATOM 721 C CA . MET A 1 92 ? 21.459 -0.195 -25.596 1.00 92.75 92 MET A CA 1
ATOM 722 C C . MET A 1 92 ? 22.652 0.200 -24.725 1.00 92.75 92 MET A C 1
ATOM 724 O O . MET A 1 92 ? 23.805 -0.084 -25.053 1.00 92.75 92 MET A O 1
ATOM 728 N N . GLU A 1 93 ? 22.346 0.782 -23.570 1.00 93.88 93 GLU A N 1
ATOM 729 C CA . GLU A 1 93 ? 23.291 1.068 -22.493 1.00 93.88 93 GLU A CA 1
ATOM 730 C C . GLU A 1 93 ? 22.743 0.534 -21.162 1.00 93.88 93 GLU A C 1
ATOM 732 O O . GLU A 1 93 ? 21.543 0.310 -21.006 1.00 93.88 93 GLU A O 1
ATOM 737 N N . SER A 1 94 ? 23.625 0.293 -20.190 1.00 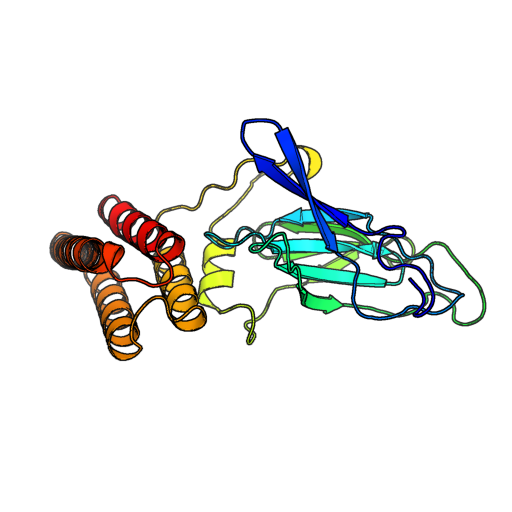92.88 94 SER A N 1
ATOM 738 C CA . SER A 1 94 ? 23.198 -0.111 -18.849 1.00 92.88 94 SER A CA 1
ATOM 739 C C . SER A 1 94 ? 22.775 1.121 -18.059 1.00 92.88 94 SER A C 1
ATOM 741 O O . SER A 1 94 ? 23.630 1.890 -17.623 1.00 92.88 94 SER A O 1
ATOM 743 N N . ALA A 1 95 ? 21.473 1.287 -17.851 1.00 95.94 95 ALA A N 1
ATOM 744 C CA . ALA A 1 95 ? 20.916 2.407 -17.101 1.00 95.94 95 ALA A CA 1
ATOM 745 C C . ALA A 1 95 ? 19.661 2.002 -16.310 1.00 95.94 95 ALA A C 1
ATOM 747 O O . ALA A 1 95 ? 19.277 0.830 -16.263 1.00 95.94 95 ALA A O 1
ATOM 748 N N . GLY A 1 96 ? 19.035 2.995 -15.686 1.00 96.62 96 GLY A N 1
ATOM 749 C CA . GLY A 1 96 ? 17.801 2.896 -14.927 1.00 96.62 96 GLY A CA 1
ATOM 750 C C . GLY A 1 96 ? 17.999 2.504 -13.457 1.00 96.62 96 GLY A C 1
ATOM 751 O O . GLY A 1 96 ? 19.131 2.244 -13.031 1.00 96.62 96 GLY A O 1
ATOM 752 N N . PRO A 1 97 ? 16.933 2.541 -12.631 1.00 97.19 97 PRO A N 1
ATOM 753 C CA . PRO A 1 97 ? 17.024 2.221 -11.214 1.00 97.19 97 PRO A CA 1
ATOM 754 C C . PRO A 1 97 ? 17.637 0.841 -10.979 1.00 97.19 97 PRO A C 1
ATOM 756 O O . PRO A 1 97 ? 17.099 -0.177 -11.415 1.00 97.19 97 PRO A O 1
ATOM 759 N N . TRP A 1 98 ? 18.764 0.810 -10.267 1.00 95.56 98 TRP A N 1
ATOM 760 C CA . TRP A 1 98 ? 19.343 -0.418 -9.724 1.00 95.56 98 TRP A CA 1
ATOM 761 C C . TRP A 1 98 ? 18.616 -0.808 -8.440 1.00 95.56 98 TRP A C 1
ATOM 763 O O . TRP A 1 98 ? 18.318 -1.973 -8.187 1.00 95.56 98 TRP A O 1
ATOM 773 N N . SER A 1 99 ? 18.301 0.169 -7.599 1.00 96.19 99 SER A N 1
ATOM 774 C CA . SER A 1 99 ? 17.587 -0.079 -6.354 1.00 96.19 99 SER A CA 1
ATOM 775 C C . SER A 1 99 ? 16.655 1.056 -6.018 1.00 96.19 99 SER A C 1
ATOM 777 O O . SER A 1 99 ? 17.028 2.217 -6.155 1.00 96.19 99 SER A O 1
ATOM 779 N N . VAL A 1 100 ? 15.490 0.708 -5.492 1.00 98.06 100 VAL A N 1
ATOM 780 C CA . VAL A 1 100 ? 14.519 1.668 -4.985 1.00 98.06 100 VAL A CA 1
ATOM 781 C C . VAL A 1 100 ? 13.949 1.171 -3.668 1.00 98.06 100 VAL A C 1
ATOM 783 O O . VAL A 1 100 ? 13.610 -0.004 -3.539 1.00 98.06 100 VAL A O 1
ATOM 786 N N . TYR A 1 101 ? 13.845 2.054 -2.682 1.00 97.56 101 TYR A N 1
ATOM 787 C CA . TYR A 1 101 ? 13.404 1.674 -1.348 1.00 97.56 101 TYR A CA 1
ATOM 788 C C . TYR A 1 101 ? 12.451 2.700 -0.752 1.00 97.56 101 TYR A C 1
ATOM 790 O O . TYR A 1 101 ? 12.670 3.903 -0.853 1.00 97.56 101 TYR A O 1
ATOM 798 N N . TRP A 1 102 ? 11.427 2.207 -0.061 1.00 97.50 102 TRP A N 1
ATOM 799 C CA . TRP A 1 102 ? 10.668 2.998 0.897 1.00 97.50 102 TRP A CA 1
ATOM 800 C C . TRP A 1 102 ? 11.503 3.286 2.146 1.00 97.50 102 TRP A C 1
ATOM 802 O O . TRP A 1 102 ? 11.978 2.354 2.806 1.00 97.50 102 TRP A O 1
ATOM 812 N N . TYR A 1 103 ? 11.619 4.560 2.503 1.00 96.50 103 TYR A N 1
ATOM 813 C CA . TYR A 1 103 ? 12.270 5.022 3.717 1.00 96.50 103 TYR A CA 1
ATOM 814 C C . TYR A 1 103 ? 11.508 6.205 4.322 1.00 96.50 103 TYR A C 1
ATOM 816 O O . TYR A 1 103 ? 11.562 7.323 3.817 1.00 96.50 103 TYR A O 1
ATOM 824 N N . ASN A 1 104 ? 10.802 5.951 5.428 1.00 96.12 104 ASN A N 1
ATOM 825 C CA . ASN A 1 104 ? 10.187 6.976 6.279 1.00 96.12 104 ASN A CA 1
ATOM 826 C C . ASN A 1 104 ? 9.275 7.986 5.541 1.00 96.12 104 ASN A C 1
ATOM 828 O O . ASN A 1 104 ? 9.254 9.165 5.896 1.00 96.12 104 ASN A O 1
ATOM 832 N N . GLY A 1 105 ? 8.517 7.517 4.544 1.00 97.06 105 GLY A N 1
ATOM 833 C CA . GLY A 1 105 ? 7.599 8.332 3.734 1.00 97.06 105 GLY A CA 1
ATOM 834 C C . GLY A 1 105 ? 8.105 8.686 2.341 1.00 97.06 105 GLY A C 1
ATOM 835 O O . GLY A 1 105 ? 7.338 9.173 1.515 1.00 97.06 105 GLY A O 1
ATOM 836 N N . LEU A 1 106 ? 9.375 8.392 2.064 1.00 98.12 106 LEU A N 1
ATOM 837 C CA . LEU A 1 106 ? 10.013 8.659 0.784 1.00 98.12 106 LEU A CA 1
ATOM 838 C C . LEU A 1 106 ? 10.270 7.362 0.026 1.00 98.12 106 LEU A C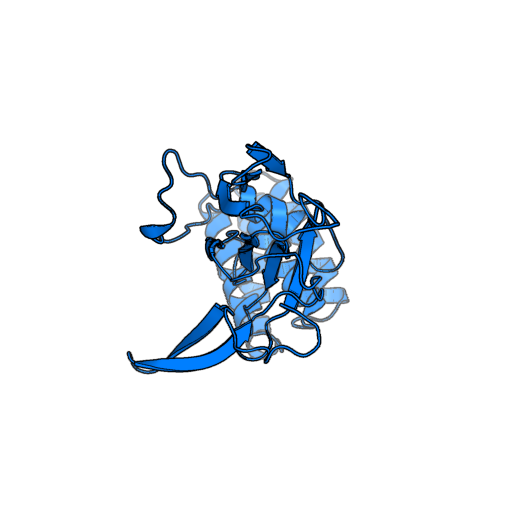 1
ATOM 840 O O . LEU A 1 106 ? 10.596 6.331 0.615 1.00 98.12 106 LEU A O 1
ATOM 844 N N . ILE A 1 107 ? 10.196 7.431 -1.295 1.00 98.38 107 ILE A N 1
ATOM 845 C CA . ILE A 1 107 ? 10.739 6.426 -2.203 1.00 98.38 107 ILE A CA 1
ATOM 846 C C . ILE A 1 107 ? 12.084 6.953 -2.696 1.00 98.38 107 ILE A C 1
ATOM 848 O O . ILE A 1 107 ? 12.140 7.938 -3.425 1.00 98.38 107 ILE A O 1
ATOM 852 N N . VAL A 1 108 ? 13.169 6.300 -2.288 1.00 97.94 108 VAL A N 1
ATOM 853 C CA . VAL A 1 108 ? 14.544 6.691 -2.613 1.00 97.94 108 VAL A CA 1
ATOM 854 C C . VAL A 1 108 ? 15.091 5.727 -3.658 1.00 97.94 108 VAL A C 1
ATOM 856 O O . VAL A 1 108 ? 15.207 4.529 -3.394 1.00 97.94 108 VAL A O 1
ATOM 859 N N . SER A 1 109 ? 15.409 6.238 -4.844 1.00 97.75 109 SER A N 1
ATOM 860 C CA . SER A 1 109 ? 15.849 5.458 -6.001 1.00 97.75 109 SER A CA 1
ATOM 861 C C . SER A 1 109 ? 17.280 5.806 -6.392 1.00 97.75 109 SER A C 1
ATOM 863 O O . SER A 1 109 ? 17.578 6.951 -6.715 1.00 97.75 109 SER A O 1
ATOM 865 N N . SER A 1 110 ? 18.153 4.800 -6.413 1.00 96.31 110 SER A N 1
ATOM 866 C CA . SER A 1 110 ? 19.490 4.892 -6.997 1.00 96.31 110 SER A CA 1
ATOM 867 C C . SER A 1 110 ? 19.474 4.267 -8.386 1.00 96.31 110 SER A C 1
ATOM 869 O O . SER A 1 110 ? 19.253 3.065 -8.566 1.00 96.31 110 SER A O 1
ATOM 871 N N . GLU A 1 111 ? 19.697 5.122 -9.365 1.00 94.69 111 GLU A N 1
ATOM 872 C CA . GLU A 1 111 ? 19.744 4.859 -10.790 1.00 94.69 111 GLU A CA 1
ATOM 873 C C . GLU A 1 111 ? 21.222 4.839 -11.245 1.00 94.69 111 GLU A C 1
ATOM 875 O O . GLU A 1 111 ? 22.082 5.505 -10.663 1.00 94.69 111 GLU A O 1
ATOM 880 N N . ILE A 1 112 ? 21.531 3.999 -12.241 1.00 96.81 112 ILE A N 1
ATOM 881 C CA . ILE A 1 112 ? 22.903 3.681 -12.671 1.00 96.81 112 ILE A CA 1
ATOM 882 C C . ILE A 1 112 ? 23.630 4.851 -13.374 1.00 96.81 112 ILE A C 1
ATOM 884 O O . ILE A 1 112 ? 24.832 5.011 -13.169 1.00 96.81 112 ILE A O 1
ATOM 888 N N . ALA A 1 113 ? 22.956 5.639 -14.218 1.00 95.25 113 ALA A N 1
ATOM 889 C CA . ALA A 1 113 ? 23.573 6.625 -15.121 1.00 95.25 113 ALA A CA 1
ATOM 890 C C . ALA A 1 113 ? 23.277 8.108 -14.782 1.00 95.25 113 ALA A C 1
ATOM 892 O O . ALA A 1 113 ? 24.135 8.977 -14.907 1.00 95.25 113 ALA A O 1
ATOM 893 N N . ARG A 1 114 ? 22.045 8.396 -14.381 1.00 93.75 114 ARG A N 1
ATOM 894 C CA . ARG A 1 114 ? 21.405 9.663 -13.997 1.00 93.75 114 ARG A CA 1
ATOM 895 C C . ARG A 1 114 ? 21.430 9.940 -12.480 1.00 93.75 114 ARG A C 1
ATOM 897 O O . ARG A 1 114 ? 21.309 11.102 -12.102 1.00 93.75 114 ARG A O 1
ATOM 904 N N . GLY A 1 115 ? 21.627 8.940 -11.615 1.00 95.38 115 GLY A N 1
ATOM 905 C CA . GLY A 1 115 ? 21.932 9.151 -10.189 1.00 95.38 115 GLY A CA 1
ATOM 906 C C . GLY A 1 115 ? 20.767 8.936 -9.211 1.00 95.38 115 GLY A C 1
ATOM 907 O O . GLY A 1 115 ? 20.265 7.825 -9.089 1.00 95.38 115 GLY A O 1
ATOM 908 N N . LEU A 1 116 ? 20.405 9.948 -8.414 1.00 97.00 116 LEU A N 1
ATOM 909 C CA . LEU A 1 116 ? 19.444 9.818 -7.304 1.00 97.00 116 LEU A CA 1
ATOM 910 C C . LEU A 1 116 ? 18.114 10.498 -7.630 1.00 97.00 116 LEU A C 1
ATOM 912 O O . LEU A 1 116 ? 18.090 11.698 -7.892 1.00 97.00 116 LEU A O 1
ATOM 916 N N . ASP A 1 117 ? 17.022 9.753 -7.477 1.00 97.06 117 ASP A N 1
ATOM 917 C CA . ASP A 1 117 ? 15.662 10.284 -7.485 1.00 97.06 117 ASP A CA 1
ATOM 918 C C . ASP A 1 117 ? 14.977 10.035 -6.131 1.00 97.06 117 ASP A C 1
ATOM 920 O O . ASP A 1 117 ? 15.143 8.976 -5.518 1.00 97.06 117 ASP A O 1
ATOM 924 N N . VAL A 1 118 ? 14.191 11.008 -5.664 1.00 98.00 118 VAL A N 1
ATOM 925 C CA . VAL A 1 118 ? 13.403 10.911 -4.427 1.00 98.00 118 VAL A CA 1
ATOM 926 C C . VAL A 1 118 ? 11.962 11.291 -4.734 1.00 98.00 118 VAL A C 1
ATOM 928 O O . VAL A 1 118 ? 11.707 12.360 -5.286 1.00 98.00 118 VAL A O 1
ATOM 931 N N . PHE A 1 119 ? 11.030 10.417 -4.367 1.00 98.31 119 PHE A N 1
ATOM 932 C CA . PHE A 1 119 ? 9.603 10.592 -4.621 1.00 98.31 119 PHE A CA 1
ATOM 933 C C . PHE A 1 119 ? 8.795 10.489 -3.331 1.00 98.31 119 PHE A C 1
ATOM 935 O O . PHE A 1 119 ? 9.208 9.841 -2.368 1.00 98.31 119 PHE A O 1
ATOM 942 N N . GLU A 1 120 ? 7.600 11.064 -3.362 1.00 97.62 120 GLU A N 1
ATOM 943 C CA . GLU A 1 120 ? 6.563 10.884 -2.351 1.00 97.62 120 GLU A CA 1
ATOM 944 C C . GLU A 1 120 ? 5.334 10.248 -2.999 1.00 97.62 120 GLU A C 1
ATOM 946 O O . GLU A 1 120 ? 4.996 10.537 -4.150 1.00 97.62 120 GLU A O 1
ATOM 951 N N . MET A 1 121 ? 4.659 9.373 -2.255 1.00 97.56 121 MET A N 1
ATOM 952 C CA . MET A 1 121 ? 3.368 8.836 -2.677 1.00 97.56 121 MET A CA 1
ATOM 953 C C . MET A 1 121 ? 2.278 9.873 -2.406 1.00 97.56 121 MET A C 1
ATOM 955 O O . MET A 1 121 ? 2.208 10.434 -1.314 1.00 97.56 121 MET A O 1
ATOM 959 N N . VAL A 1 122 ? 1.393 10.075 -3.379 1.00 97.62 122 VAL A N 1
ATOM 960 C CA . VAL A 1 122 ? 0.199 10.919 -3.237 1.00 97.62 122 VAL A CA 1
ATOM 961 C C . VAL A 1 122 ? -1.068 10.065 -3.316 1.00 97.62 122 VAL A C 1
ATOM 963 O O . VAL A 1 122 ? -1.036 8.997 -3.939 1.00 97.62 122 VAL A O 1
ATOM 966 N N . PRO A 1 123 ? -2.186 10.502 -2.706 1.00 98.19 123 PRO A N 1
ATOM 967 C CA . PRO A 1 123 ? -3.438 9.763 -2.769 1.00 98.19 123 PRO A CA 1
ATOM 968 C C . PRO A 1 123 ? -3.887 9.493 -4.209 1.00 98.19 123 PRO A C 1
ATOM 970 O O . PRO A 1 123 ? -3.785 10.349 -5.088 1.00 98.19 123 PRO A O 1
ATOM 973 N N . SER A 1 124 ? -4.425 8.301 -4.435 1.00 97.19 124 SER A N 1
ATOM 974 C CA . SER A 1 124 ? -4.955 7.847 -5.715 1.00 97.19 124 SER A CA 1
ATOM 975 C C . SER A 1 124 ? -6.151 6.918 -5.500 1.00 97.19 124 SER A C 1
ATOM 977 O O . SER A 1 124 ? -6.506 6.563 -4.377 1.00 97.19 124 SER A O 1
ATOM 979 N N . HIS A 1 125 ? -6.765 6.463 -6.590 1.00 94.62 125 HIS A N 1
ATOM 980 C CA . HIS A 1 125 ? -7.832 5.463 -6.522 1.00 94.62 125 HIS A CA 1
ATOM 981 C C . HIS A 1 125 ? -7.385 4.119 -5.904 1.00 94.62 125 HIS A C 1
ATOM 983 O O . HIS A 1 125 ? -8.207 3.379 -5.360 1.00 94.62 125 HIS A O 1
ATOM 989 N N . HIS A 1 126 ? -6.085 3.806 -5.948 1.00 96.75 126 HIS A N 1
ATOM 990 C CA . HIS A 1 126 ? -5.522 2.583 -5.375 1.00 96.75 126 HIS A CA 1
ATOM 991 C C . HIS A 1 126 ? -4.993 2.751 -3.953 1.00 96.75 126 HIS A C 1
ATOM 993 O O . HIS A 1 126 ? -4.823 1.745 -3.266 1.00 96.75 126 HIS A O 1
ATOM 999 N N . LEU A 1 127 ? -4.718 3.979 -3.510 1.00 97.31 127 LEU A N 1
ATOM 1000 C CA . LEU A 1 127 ? -4.059 4.242 -2.235 1.00 97.31 127 LEU A CA 1
ATOM 1001 C C . LEU A 1 127 ? -4.593 5.536 -1.612 1.00 97.31 127 LEU A C 1
ATOM 1003 O O . LEU A 1 127 ? -4.421 6.609 -2.184 1.00 97.31 127 LEU A O 1
ATOM 1007 N N . THR A 1 128 ? -5.254 5.449 -0.460 1.00 98.50 128 THR A N 1
ATOM 1008 C CA . THR A 1 128 ? -5.856 6.624 0.190 1.00 98.50 128 THR A CA 1
ATOM 1009 C C . THR A 1 128 ? -4.836 7.434 0.990 1.00 98.50 128 THR A C 1
ATOM 1011 O O . THR A 1 128 ? -3.736 6.970 1.295 1.00 98.50 128 THR A O 1
ATOM 1014 N N . ALA A 1 129 ? -5.216 8.657 1.373 1.00 98.50 129 ALA A N 1
ATOM 1015 C CA . ALA A 1 129 ? -4.407 9.487 2.265 1.00 98.50 129 ALA A CA 1
ATOM 1016 C C . ALA A 1 129 ? -4.148 8.800 3.617 1.00 98.50 129 ALA A C 1
ATOM 1018 O O . ALA A 1 129 ? -3.010 8.802 4.080 1.00 98.50 129 ALA A O 1
ATOM 1019 N N . ASN A 1 130 ? -5.159 8.138 4.197 1.00 98.62 130 ASN A N 1
ATOM 1020 C CA . ASN A 1 130 ? -5.0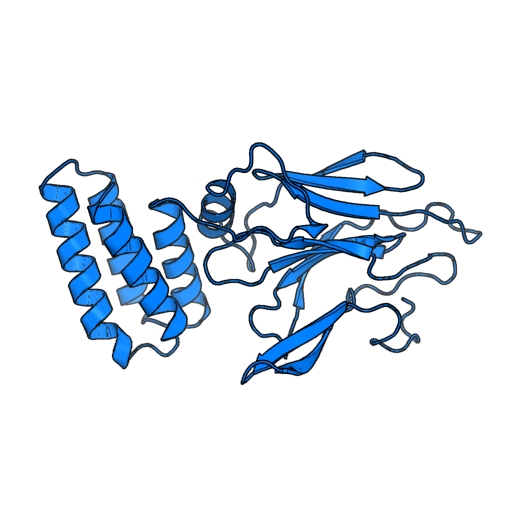04 7.408 5.458 1.00 98.62 130 ASN A CA 1
ATOM 1021 C C . ASN A 1 130 ? -4.029 6.231 5.320 1.00 98.62 130 ASN A C 1
ATOM 1023 O O . ASN A 1 130 ? -3.244 5.979 6.227 1.00 98.62 130 ASN A O 1
ATOM 1027 N N . GLU A 1 131 ? -4.043 5.513 4.191 1.00 98.69 131 GLU A N 1
ATOM 1028 C CA . GLU A 1 131 ? -3.095 4.418 3.944 1.00 98.69 131 GLU A CA 1
ATOM 1029 C C . GLU A 1 131 ? -1.647 4.913 3.853 1.00 98.69 131 GLU A C 1
ATOM 1031 O O . GLU A 1 131 ? -0.746 4.281 4.411 1.00 98.69 131 GLU A O 1
ATOM 1036 N N . ILE A 1 132 ? -1.424 6.052 3.188 1.00 98.69 132 ILE A N 1
ATOM 1037 C CA . ILE A 1 132 ? -0.103 6.694 3.106 1.00 98.69 132 ILE A CA 1
ATOM 1038 C C . ILE A 1 132 ? 0.338 7.166 4.492 1.00 98.69 132 ILE A C 1
ATOM 1040 O O . ILE A 1 132 ? 1.456 6.883 4.919 1.00 98.69 132 ILE A O 1
ATOM 1044 N N . GLU A 1 133 ? -0.543 7.841 5.227 1.00 98.50 133 GLU A N 1
ATOM 1045 C CA . GLU A 1 133 ? -0.244 8.332 6.569 1.00 98.50 133 GLU A CA 1
ATOM 1046 C C . GLU A 1 133 ? 0.057 7.180 7.537 1.00 98.50 133 GLU A C 1
ATOM 1048 O O . GLU A 1 133 ? 1.059 7.224 8.251 1.00 98.50 133 GLU A O 1
ATOM 1053 N N . ALA A 1 134 ? -0.720 6.095 7.489 1.00 98.50 134 ALA A N 1
ATOM 1054 C CA . ALA A 1 134 ? -0.463 4.893 8.271 1.00 98.50 134 ALA A CA 1
ATOM 1055 C C . ALA A 1 134 ? 0.899 4.266 7.931 1.00 98.50 134 ALA A C 1
ATOM 1057 O O . ALA A 1 134 ? 1.626 3.858 8.838 1.00 98.50 134 ALA A O 1
ATOM 1058 N N . ALA A 1 135 ? 1.296 4.235 6.654 1.00 98.38 135 ALA A N 1
ATOM 1059 C CA . ALA A 1 135 ? 2.628 3.774 6.260 1.00 98.38 135 ALA A CA 1
ATOM 1060 C C . ALA A 1 135 ? 3.749 4.691 6.782 1.00 98.38 135 ALA A C 1
ATOM 1062 O O . ALA A 1 135 ? 4.811 4.205 7.180 1.00 98.38 135 ALA A O 1
ATOM 1063 N N . ASN A 1 136 ? 3.503 6.001 6.854 1.00 98.06 136 ASN A N 1
ATOM 1064 C CA . ASN A 1 136 ? 4.449 6.996 7.370 1.00 98.06 136 ASN A CA 1
ATOM 1065 C C . ASN A 1 136 ? 4.662 6.916 8.890 1.00 98.06 136 ASN A C 1
ATOM 1067 O O . ASN A 1 136 ? 5.650 7.466 9.395 1.00 98.06 136 ASN A O 1
ATOM 1071 N N . THR A 1 137 ? 3.775 6.228 9.620 1.00 97.62 137 THR A N 1
ATOM 1072 C CA . THR A 1 137 ? 3.957 5.963 11.058 1.00 97.62 137 THR A CA 1
ATOM 1073 C C . THR A 1 137 ? 5.064 4.943 11.332 1.00 97.62 137 THR A C 1
ATOM 1075 O O . THR A 1 137 ? 5.673 4.963 12.401 1.00 97.62 137 THR A O 1
ATOM 1078 N N . VAL A 1 138 ? 5.376 4.075 10.362 1.00 96.50 138 VAL A N 1
ATOM 1079 C CA . VAL A 1 138 ? 6.453 3.089 10.488 1.00 96.50 138 VAL A CA 1
ATOM 1080 C C . VAL A 1 138 ? 7.781 3.765 10.177 1.00 96.50 138 VAL A C 1
ATOM 1082 O O . VAL A 1 138 ? 8.161 3.937 9.016 1.00 96.50 138 VAL A O 1
ATOM 1085 N N . ARG A 1 139 ? 8.493 4.145 11.238 1.00 95.50 139 ARG A N 1
ATOM 1086 C CA . ARG A 1 139 ? 9.797 4.807 11.166 1.00 95.50 139 ARG A CA 1
ATOM 1087 C C . ARG A 1 139 ? 10.925 3.844 11.510 1.00 95.50 139 ARG A C 1
ATOM 1089 O O . ARG A 1 139 ? 10.812 3.036 12.427 1.00 95.50 139 ARG A O 1
ATOM 1096 N N . MET A 1 140 ? 12.017 3.947 10.766 1.00 91.25 140 MET A N 1
ATOM 1097 C CA . MET A 1 140 ? 13.254 3.209 11.006 1.00 91.25 140 MET A CA 1
ATOM 1098 C C . MET A 1 140 ? 14.407 4.205 11.090 1.00 91.25 140 MET A C 1
ATOM 1100 O O . MET A 1 140 ? 14.509 5.085 10.236 1.00 91.25 140 MET A O 1
ATOM 1104 N N . GLU A 1 141 ? 15.240 4.081 12.123 1.00 92.81 141 GLU A N 1
ATOM 1105 C CA . GLU A 1 141 ? 16.481 4.858 12.258 1.00 92.81 141 GLU A CA 1
ATOM 1106 C C . GLU A 1 141 ? 17.531 4.380 11.250 1.00 92.81 141 GLU A C 1
ATOM 1108 O O . GLU A 1 141 ? 18.184 5.181 10.589 1.00 92.81 141 GLU A O 1
ATOM 1113 N N . GLU A 1 142 ? 17.612 3.061 11.070 1.00 90.44 142 GLU A N 1
ATOM 1114 C CA . GLU A 1 142 ? 18.425 2.404 10.056 1.00 90.44 142 GLU A CA 1
ATOM 1115 C C . GLU A 1 142 ? 17.570 1.391 9.298 1.00 90.44 142 GLU A C 1
ATOM 1117 O O . GLU A 1 142 ? 16.747 0.678 9.882 1.00 90.44 142 GLU A O 1
ATOM 1122 N N . PHE A 1 143 ? 17.765 1.298 7.982 1.00 90.38 143 PHE A N 1
ATOM 1123 C CA . PHE A 1 143 ? 17.030 0.351 7.154 1.00 90.38 143 PHE A CA 1
ATOM 1124 C C . PHE A 1 143 ? 17.952 -0.396 6.195 1.00 90.38 143 PHE A C 1
ATOM 1126 O O . PHE A 1 143 ? 18.506 0.174 5.259 1.00 90.38 143 PHE A O 1
ATOM 1133 N N . ASN A 1 144 ? 18.051 -1.707 6.411 1.00 91.88 144 ASN A N 1
ATOM 1134 C CA . ASN A 1 144 ? 18.624 -2.646 5.459 1.00 91.88 144 ASN A CA 1
ATOM 1135 C C . ASN A 1 144 ? 17.481 -3.454 4.803 1.00 91.88 144 ASN A C 1
ATOM 1137 O O . ASN A 1 144 ? 16.886 -4.310 5.470 1.00 91.88 144 ASN A O 1
ATOM 1141 N N . PRO A 1 145 ? 17.157 -3.217 3.519 1.00 87.94 145 PRO A N 1
ATOM 1142 C CA . PRO A 1 145 ? 16.046 -3.889 2.846 1.00 87.94 145 PRO A CA 1
ATOM 1143 C C . PRO A 1 145 ? 16.250 -5.402 2.703 1.00 87.94 145 PRO A C 1
ATOM 1145 O O . PRO A 1 145 ? 15.272 -6.149 2.707 1.00 87.94 145 PRO A O 1
ATOM 1148 N N . GLN A 1 146 ? 17.496 -5.879 2.651 1.00 90.12 146 GLN A N 1
ATOM 1149 C CA . GLN A 1 146 ? 17.828 -7.303 2.578 1.00 90.12 146 GLN A CA 1
ATOM 1150 C C . GLN A 1 146 ? 17.545 -8.030 3.897 1.00 90.12 146 GLN A C 1
ATOM 1152 O O . GLN A 1 146 ? 17.283 -9.229 3.887 1.00 90.12 146 GLN A O 1
ATOM 1157 N N . GLY A 1 147 ? 17.549 -7.310 5.023 1.00 90.50 147 GLY A N 1
ATOM 1158 C CA . GLY A 1 147 ? 17.193 -7.868 6.328 1.00 90.50 147 GLY A CA 1
ATOM 1159 C C . GLY A 1 147 ? 15.694 -8.123 6.510 1.00 90.50 147 GLY A C 1
ATOM 1160 O O . GLY A 1 147 ? 15.321 -8.755 7.492 1.00 90.50 147 GLY A O 1
ATOM 1161 N N . GLN A 1 148 ? 14.846 -7.618 5.600 1.00 87.75 148 GLN A N 1
ATOM 1162 C CA . GLN A 1 148 ? 13.381 -7.739 5.640 1.00 87.75 148 GLN A CA 1
ATOM 1163 C C . GLN A 1 148 ? 12.795 -7.583 7.060 1.00 87.75 148 GLN A C 1
ATOM 1165 O O . GLN A 1 148 ? 12.061 -8.456 7.532 1.00 87.75 148 GLN A O 1
ATOM 1170 N N . PRO A 1 149 ? 13.125 -6.487 7.777 1.00 90.44 149 PRO A N 1
ATOM 1171 C CA . PRO A 1 149 ? 12.695 -6.316 9.155 1.00 90.44 149 PRO A CA 1
ATOM 1172 C C . PRO A 1 149 ? 11.171 -6.315 9.241 1.00 90.44 149 PRO A C 1
ATOM 1174 O O . PRO A 1 149 ? 10.487 -5.678 8.427 1.00 90.44 149 PRO A O 1
ATOM 1177 N N . ARG A 1 150 ? 10.647 -6.993 10.267 1.00 90.25 150 ARG A N 1
ATOM 1178 C CA . ARG A 1 150 ? 9.217 -6.981 10.571 1.00 90.25 150 ARG A CA 1
ATOM 1179 C C . ARG A 1 150 ? 8.758 -5.536 10.761 1.00 90.25 150 ARG A C 1
ATOM 1181 O O . ARG A 1 150 ? 9.343 -4.786 11.538 1.00 90.25 150 ARG A O 1
ATOM 1188 N N . LYS A 1 151 ? 7.702 -5.157 10.046 1.00 92.44 151 LYS A N 1
ATOM 1189 C CA . LYS A 1 151 ? 7.063 -3.848 10.188 1.00 92.44 151 LYS A CA 1
ATOM 1190 C C . LYS A 1 151 ? 6.107 -3.893 11.380 1.00 92.44 151 LYS A C 1
ATOM 1192 O O . LYS A 1 151 ? 5.388 -4.876 11.561 1.00 92.44 151 LYS A O 1
ATOM 1197 N N . VAL A 1 152 ? 6.153 -2.856 12.209 1.00 93.19 152 VAL A N 1
ATOM 1198 C CA . VAL A 1 152 ? 5.292 -2.681 13.381 1.00 93.19 152 VAL A CA 1
ATOM 1199 C C . VAL A 1 152 ? 4.686 -1.294 13.279 1.00 93.19 152 VAL A C 1
ATOM 1201 O O . VAL A 1 152 ? 5.412 -0.320 13.083 1.00 93.19 152 VAL A O 1
ATOM 1204 N N . TRP A 1 153 ? 3.364 -1.222 13.380 1.00 96.44 153 TRP A N 1
ATOM 1205 C CA . TRP A 1 153 ? 2.619 0.025 13.312 1.00 96.44 153 TRP A CA 1
ATOM 1206 C C . TRP A 1 153 ? 2.268 0.473 14.726 1.00 96.44 153 TRP A C 1
ATOM 1208 O O . TRP A 1 153 ? 1.639 -0.308 15.444 1.00 96.44 153 TRP A O 1
ATOM 1218 N N . PRO A 1 154 ? 2.638 1.692 15.143 1.00 96.69 154 PRO A N 1
ATOM 1219 C CA . PRO A 1 154 ? 2.163 2.224 16.411 1.00 96.69 154 PRO A CA 1
ATOM 1220 C C . PRO A 1 154 ? 0.631 2.402 16.384 1.00 96.69 154 PRO A C 1
ATOM 1222 O O . PRO A 1 154 ? 0.054 2.612 15.303 1.00 96.69 154 PRO A O 1
ATOM 1225 N N . PRO A 1 155 ? -0.039 2.351 17.552 1.00 97.75 155 PRO A N 1
ATOM 1226 C CA . PRO A 1 155 ? -1.433 2.768 17.668 1.00 97.75 155 PRO A CA 1
ATOM 1227 C C . PRO A 1 155 ? -1.608 4.176 17.095 1.00 97.75 155 PRO A C 1
ATOM 1229 O O . PRO A 1 155 ? -0.880 5.099 17.459 1.00 97.75 155 PRO A O 1
ATOM 1232 N N . SER A 1 156 ? -2.513 4.331 16.131 1.00 98.00 156 SER A N 1
ATOM 1233 C CA . SER A 1 156 ? -2.735 5.607 15.449 1.00 98.00 156 SER A CA 1
ATOM 1234 C C . SER A 1 156 ? -4.091 5.614 14.739 1.00 98.00 156 SER A C 1
ATOM 1236 O O . SER A 1 156 ? -4.492 4.616 14.135 1.00 98.00 156 SER A O 1
ATOM 1238 N N . PHE A 1 157 ? -4.802 6.745 14.780 1.00 98.44 157 PHE A N 1
ATOM 1239 C CA . PHE A 1 157 ? -6.054 6.910 14.035 1.00 98.44 157 PHE A CA 1
ATOM 1240 C C . PHE A 1 157 ? -5.881 6.700 12.521 1.00 98.44 157 PHE A C 1
ATOM 1242 O O . PHE A 1 157 ? -6.724 6.018 11.936 1.00 98.44 157 PHE A O 1
ATOM 1249 N N . PRO A 1 158 ? -4.784 7.157 11.878 1.00 98.50 158 PRO A N 1
ATOM 1250 C CA . PRO A 1 158 ? -4.487 6.813 10.489 1.00 98.50 158 PRO A CA 1
ATOM 1251 C C . PRO A 1 158 ? -4.493 5.310 10.198 1.00 98.50 158 PRO A C 1
ATOM 1253 O O . PRO A 1 158 ? -5.050 4.902 9.183 1.00 98.50 158 PRO A O 1
ATOM 1256 N N . ARG A 1 159 ? -3.953 4.458 11.088 1.00 98.56 159 ARG A N 1
ATOM 1257 C CA . ARG A 1 159 ? -4.008 2.992 10.917 1.00 98.56 159 ARG A CA 1
ATOM 1258 C C . ARG A 1 159 ? -5.449 2.480 10.919 1.00 98.56 159 ARG A C 1
ATOM 1260 O O . ARG A 1 159 ? -5.797 1.684 10.047 1.00 98.56 159 ARG A O 1
ATOM 1267 N N . ALA A 1 160 ? -6.280 2.929 11.861 1.00 98.75 160 ALA A N 1
ATOM 1268 C CA . ALA A 1 160 ? -7.688 2.537 11.916 1.00 98.75 160 ALA A CA 1
ATOM 1269 C C . ALA A 1 160 ? -8.452 3.028 10.673 1.00 98.75 160 ALA A C 1
ATOM 1271 O O . ALA A 1 160 ? -9.080 2.233 9.976 1.00 98.75 160 ALA A O 1
ATOM 1272 N N . ARG A 1 161 ? -8.319 4.311 10.312 1.00 98.81 161 ARG A N 1
ATOM 1273 C CA . ARG A 1 161 ? -8.960 4.892 9.120 1.00 98.81 161 ARG A CA 1
ATOM 1274 C C . ARG A 1 161 ? -8.507 4.223 7.826 1.00 98.81 161 ARG A C 1
ATOM 1276 O O . ARG A 1 161 ? -9.339 3.961 6.964 1.00 98.81 161 ARG A O 1
ATOM 1283 N N . ALA A 1 162 ? -7.223 3.875 7.710 1.00 98.81 162 ALA A N 1
ATOM 1284 C CA . ALA A 1 162 ? -6.713 3.130 6.566 1.00 98.81 162 ALA A CA 1
ATOM 1285 C C . ALA A 1 162 ? -7.486 1.821 6.391 1.00 98.81 162 ALA A C 1
ATOM 1287 O O . ALA A 1 162 ? -7.897 1.519 5.280 1.00 98.81 162 ALA A O 1
ATOM 1288 N N . LEU A 1 163 ? -7.740 1.078 7.474 1.00 98.81 163 LEU A N 1
ATOM 1289 C CA . LEU A 1 163 ? -8.476 -0.192 7.457 1.00 98.81 163 LEU A CA 1
ATOM 1290 C C . LEU A 1 163 ? -9.968 -0.013 7.140 1.00 98.81 163 LEU A C 1
ATOM 1292 O O . LEU A 1 163 ? -10.531 -0.840 6.423 1.00 98.81 163 LEU A O 1
ATOM 1296 N N . VAL A 1 164 ? -10.576 1.096 7.570 1.00 98.75 164 VAL A N 1
ATOM 1297 C CA . VAL A 1 164 ? -11.935 1.485 7.153 1.00 98.75 164 VAL A CA 1
ATOM 1298 C C . VAL A 1 164 ? -12.002 1.749 5.646 1.00 98.75 164 VAL A C 1
ATOM 1300 O O . VAL A 1 164 ? -12.886 1.220 4.976 1.00 98.75 164 VAL A O 1
ATOM 1303 N N . ASP A 1 165 ? -11.042 2.490 5.087 1.00 98.69 165 ASP A N 1
ATOM 1304 C CA . ASP A 1 165 ? -10.967 2.746 3.641 1.00 98.69 165 ASP A CA 1
ATOM 1305 C C . ASP A 1 165 ? -10.819 1.443 2.836 1.00 98.69 165 ASP A C 1
ATOM 1307 O O . ASP A 1 165 ? -11.317 1.316 1.717 1.00 98.69 165 ASP A O 1
ATOM 1311 N N . GLN A 1 166 ? -10.140 0.444 3.405 1.00 98.31 166 GLN A N 1
ATOM 1312 C CA . GLN A 1 166 ? -9.964 -0.861 2.766 1.00 98.31 166 GLN A CA 1
ATOM 1313 C C . GLN A 1 166 ? -11.259 -1.668 2.784 1.00 98.31 166 GLN A C 1
ATOM 1315 O O . GLN A 1 166 ? -11.600 -2.257 1.763 1.00 98.31 166 GLN A O 1
ATOM 1320 N N . LEU A 1 167 ? -11.987 -1.657 3.907 1.00 98.38 167 LEU A N 1
ATOM 1321 C CA . LEU A 1 167 ? -13.297 -2.301 4.034 1.00 98.38 167 LEU A CA 1
ATOM 1322 C C . LEU A 1 167 ? -14.332 -1.685 3.097 1.00 98.38 167 LEU A C 1
ATOM 1324 O O . LEU A 1 167 ? -15.135 -2.410 2.520 1.00 98.38 167 LEU A O 1
ATOM 1328 N N . GLU A 1 168 ? -14.310 -0.366 2.908 1.00 98.12 168 GLU A N 1
ATOM 1329 C CA . GLU A 1 168 ? -15.161 0.283 1.909 1.00 98.12 168 GLU A CA 1
ATOM 1330 C C . GLU A 1 168 ? -14.832 -0.229 0.501 1.00 98.12 168 GLU A C 1
ATOM 1332 O O . GLU A 1 168 ? -15.729 -0.618 -0.246 1.00 98.12 168 GLU A O 1
ATOM 1337 N N . ARG A 1 169 ? -13.539 -0.299 0.159 1.00 96.69 169 ARG A N 1
ATOM 1338 C CA . ARG A 1 169 ? -13.075 -0.746 -1.161 1.00 96.69 169 ARG A CA 1
ATOM 1339 C C . ARG A 1 169 ? -13.376 -2.218 -1.439 1.00 96.69 169 ARG A C 1
ATOM 1341 O O . ARG A 1 169 ? -13.694 -2.552 -2.577 1.00 96.69 169 ARG A O 1
ATOM 1348 N N . SER A 1 170 ? -13.270 -3.090 -0.435 1.00 96.19 170 SER A N 1
ATOM 1349 C CA . SER A 1 170 ? -13.593 -4.516 -0.569 1.00 96.19 170 SER A CA 1
ATOM 1350 C C . SER A 1 170 ? -15.086 -4.818 -0.417 1.00 96.19 170 SER A C 1
ATOM 1352 O O . SER A 1 170 ? -15.511 -5.943 -0.678 1.00 96.19 170 SER A O 1
ATOM 1354 N N . GLY A 1 171 ? -15.898 -3.833 -0.013 1.00 97.19 171 GLY A N 1
ATOM 1355 C CA . GLY A 1 171 ? -17.296 -4.054 0.354 1.00 97.19 171 GLY A CA 1
ATOM 1356 C C . GLY A 1 171 ? -17.451 -4.887 1.630 1.00 97.19 171 GLY A C 1
ATOM 1357 O O . GLY A 1 171 ? -18.494 -5.511 1.822 1.00 97.19 171 GLY A O 1
ATOM 1358 N N . GLY A 1 172 ? -16.420 -4.904 2.483 1.00 97.25 172 GLY A N 1
ATOM 1359 C CA . GLY A 1 172 ? -16.359 -5.627 3.752 1.00 97.25 172 GLY A CA 1
ATOM 1360 C C . GLY A 1 172 ? -17.424 -5.197 4.761 1.00 97.25 172 GLY A C 1
ATOM 1361 O O . GLY A 1 172 ? -17.818 -5.996 5.610 1.00 97.25 172 GLY A O 1
ATOM 1362 N N . LEU A 1 173 ? -17.910 -3.958 4.662 1.00 97.69 173 LEU A N 1
ATOM 1363 C CA . LEU A 1 173 ? -19.023 -3.423 5.446 1.00 97.69 173 LEU A CA 1
ATOM 1364 C C . LEU A 1 173 ? -19.961 -2.584 4.559 1.00 97.69 173 LEU A C 1
ATOM 1366 O O . LEU A 1 173 ? -19.513 -2.007 3.565 1.00 97.69 173 LEU A O 1
ATOM 1370 N N . PRO A 1 174 ? -21.253 -2.455 4.919 1.00 97.38 174 PRO A N 1
ATOM 1371 C CA . PRO A 1 174 ? -22.172 -1.553 4.229 1.00 97.38 174 PRO A CA 1
ATOM 1372 C C . PRO A 1 174 ? -21.699 -0.093 4.271 1.00 97.38 174 PRO A C 1
ATOM 1374 O O . PRO A 1 174 ? -21.187 0.368 5.289 1.00 97.38 174 PRO A O 1
ATOM 1377 N N . ALA A 1 175 ? -21.951 0.676 3.207 1.00 97.50 175 ALA A N 1
ATOM 1378 C CA . ALA A 1 175 ? -21.517 2.076 3.108 1.00 97.50 175 ALA A CA 1
ATOM 1379 C C . ALA A 1 175 ? -22.036 2.972 4.253 1.00 97.50 175 ALA A C 1
ATOM 1381 O O . ALA A 1 175 ? -21.314 3.844 4.732 1.00 97.50 175 ALA A O 1
ATOM 1382 N N . SER A 1 176 ? -23.262 2.734 4.738 1.00 97.44 176 SER A N 1
ATOM 1383 C CA . SER A 1 176 ? -23.791 3.435 5.918 1.00 97.44 176 SER A CA 1
ATOM 1384 C C . SER A 1 176 ? -22.935 3.167 7.154 1.00 97.44 176 SER A C 1
ATOM 1386 O O . SER A 1 176 ? -22.596 4.092 7.887 1.00 97.44 176 SER A O 1
ATOM 1388 N N . ARG A 1 177 ? -22.518 1.909 7.332 1.00 97.94 177 ARG A N 1
ATOM 1389 C CA . ARG A 1 177 ? -21.702 1.492 8.464 1.00 97.94 177 ARG A CA 1
ATOM 1390 C C . ARG A 1 177 ? -20.287 2.054 8.388 1.00 97.94 177 ARG A C 1
ATOM 1392 O O . ARG A 1 177 ? -19.765 2.514 9.394 1.00 97.94 177 ARG A O 1
ATOM 1399 N N . ILE A 1 178 ? -19.697 2.101 7.194 1.00 98.56 178 ILE A N 1
ATOM 1400 C CA . ILE A 1 178 ? -18.421 2.791 6.956 1.00 98.56 178 ILE A CA 1
ATOM 1401 C C . ILE A 1 178 ? -18.497 4.258 7.410 1.00 98.56 178 ILE A C 1
ATOM 1403 O O . ILE A 1 178 ? -17.601 4.733 8.108 1.00 98.56 178 ILE A O 1
ATOM 1407 N N . GLY A 1 179 ? -19.573 4.968 7.052 1.00 98.56 179 GLY A N 1
ATOM 1408 C CA . GLY A 1 179 ? -19.788 6.355 7.473 1.00 98.56 179 GLY A CA 1
ATOM 1409 C C . GLY A 1 179 ? -19.879 6.517 8.993 1.00 98.56 179 GLY A C 1
ATOM 1410 O O . GLY A 1 179 ? -19.257 7.420 9.550 1.00 98.56 179 GLY A O 1
ATOM 1411 N N . GLU A 1 180 ? -20.598 5.619 9.669 1.00 98.56 180 GLU A N 1
ATOM 1412 C CA . GLU A 1 180 ? -20.697 5.603 11.134 1.00 98.56 180 GLU A CA 1
ATOM 1413 C C . GLU A 1 180 ? -19.341 5.357 11.800 1.00 98.56 180 GLU A C 1
ATOM 1415 O O . GLU A 1 180 ? -18.955 6.109 12.689 1.00 98.56 180 GLU A O 1
ATOM 1420 N N . VAL A 1 181 ? -18.584 4.353 11.348 1.00 98.75 181 VAL A N 1
ATOM 1421 C CA . VAL A 1 181 ? -17.261 4.034 11.910 1.00 98.75 181 VAL A CA 1
ATOM 1422 C C . VAL A 1 181 ? -16.297 5.214 11.755 1.00 98.75 181 VAL A C 1
ATOM 1424 O O . VAL A 1 181 ? -15.582 5.540 12.701 1.00 98.75 181 VAL A O 1
ATOM 1427 N N . ARG A 1 182 ? -16.298 5.899 10.601 1.00 98.75 182 ARG A N 1
ATOM 1428 C CA . ARG A 1 182 ? -15.496 7.122 10.400 1.00 98.75 182 ARG A CA 1
ATOM 1429 C C . ARG A 1 182 ? -15.874 8.209 11.406 1.00 98.75 182 ARG A C 1
ATOM 1431 O O . ARG A 1 182 ? -14.992 8.751 12.063 1.00 98.75 182 ARG A O 1
ATOM 1438 N N . ALA A 1 183 ? -17.170 8.469 11.574 1.00 98.69 183 ALA A N 1
ATOM 1439 C CA . ALA A 1 183 ? -17.648 9.4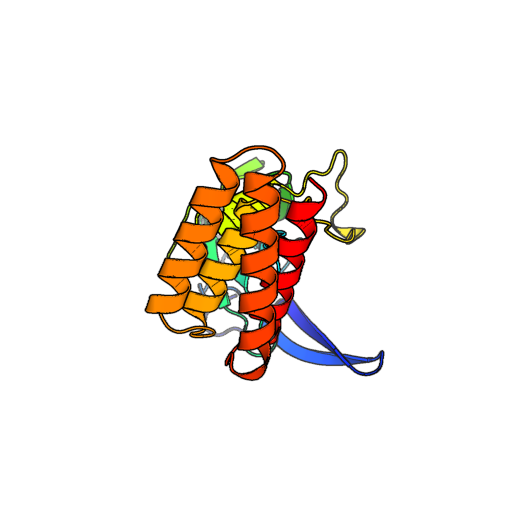61 12.531 1.00 98.69 183 ALA A CA 1
ATOM 1440 C C . ALA A 1 183 ? -17.250 9.109 13.975 1.00 98.69 183 ALA A C 1
ATOM 1442 O O . ALA A 1 183 ? -16.845 9.989 14.729 1.00 98.69 183 ALA A O 1
ATOM 1443 N N . GLU A 1 184 ? -17.320 7.834 14.363 1.00 98.56 184 GLU A N 1
ATOM 1444 C CA . GLU A 1 184 ? -16.892 7.380 15.690 1.00 98.56 184 GLU A CA 1
ATOM 1445 C C . GLU A 1 184 ? -15.389 7.577 15.924 1.00 98.56 184 GLU A C 1
ATOM 1447 O O . GLU A 1 184 ? -14.997 8.080 16.978 1.00 98.56 184 GLU A O 1
ATOM 1452 N N . LEU A 1 185 ? -14.550 7.260 14.931 1.00 98.69 185 LEU A N 1
ATOM 1453 C CA . LEU A 1 185 ? -13.108 7.520 14.994 1.00 98.69 185 LEU A CA 1
ATOM 1454 C C . LEU A 1 185 ? -12.806 9.021 15.116 1.00 98.69 185 LEU A C 1
ATOM 1456 O O . LEU A 1 185 ? -11.978 9.406 15.939 1.00 98.69 185 LEU A O 1
ATOM 1460 N N . ASP A 1 186 ? -13.504 9.872 14.360 1.00 98.56 186 ASP A N 1
ATOM 1461 C CA . ASP A 1 186 ? -13.329 11.329 14.423 1.00 98.56 186 ASP A CA 1
ATOM 1462 C C . ASP A 1 186 ? -13.727 11.895 15.796 1.00 98.56 186 ASP A C 1
ATOM 1464 O O . ASP A 1 186 ? -13.018 12.735 16.356 1.00 98.56 186 ASP A O 1
ATOM 1468 N N . ARG A 1 187 ? -14.828 11.404 16.384 1.00 98.25 187 ARG A N 1
ATOM 1469 C CA . ARG A 1 187 ? -15.230 11.779 17.750 1.00 98.25 187 ARG A CA 1
ATOM 1470 C C . ARG A 1 187 ? -14.215 11.315 18.788 1.00 98.25 187 ARG A C 1
ATOM 1472 O O . ARG A 1 187 ? -13.851 12.092 19.665 1.00 98.25 187 ARG A O 1
ATOM 1479 N N . ALA A 1 188 ? -13.756 10.068 18.694 1.00 98.19 188 ALA A N 1
ATOM 1480 C CA . ALA A 1 188 ? -12.762 9.530 19.616 1.00 98.19 188 ALA A CA 1
ATOM 1481 C C . ALA A 1 188 ? -11.451 10.329 19.574 1.00 98.19 188 ALA A C 1
ATOM 1483 O O . ALA A 1 188 ? -10.863 10.592 20.623 1.00 98.19 188 ALA A O 1
ATOM 1484 N N . GLU A 1 189 ? -10.997 10.745 18.390 1.00 97.75 189 GLU A N 1
ATOM 1485 C CA . GLU A 1 189 ? -9.775 11.541 18.247 1.00 97.75 189 GLU A CA 1
ATOM 1486 C C . GLU A 1 189 ? -9.917 12.938 18.869 1.00 97.75 189 GLU A C 1
ATOM 1488 O O . GLU A 1 189 ? -8.986 13.414 19.524 1.00 97.75 189 GLU A O 1
ATOM 1493 N N . ALA A 1 190 ? -11.088 13.565 18.732 1.00 97.75 190 ALA A N 1
ATOM 1494 C CA . ALA A 1 190 ? -11.369 14.892 19.279 1.00 97.75 190 ALA A CA 1
ATOM 1495 C C . ALA A 1 190 ? -11.535 14.917 20.811 1.00 97.75 190 ALA A C 1
ATOM 1497 O O . ALA A 1 190 ? -11.283 15.945 21.442 1.00 97.75 190 ALA A O 1
ATOM 1498 N N . GLU A 1 191 ? -11.946 13.803 21.418 1.00 96.44 191 GLU A N 1
ATOM 1499 C CA . GLU A 1 191 ? -12.172 13.694 22.860 1.00 96.44 191 GLU A CA 1
ATOM 1500 C C . GLU A 1 191 ? -10.914 13.211 23.608 1.00 96.44 191 GLU A C 1
ATOM 1502 O O . GLU A 1 191 ? -10.137 12.418 23.072 1.00 96.44 191 GLU A O 1
ATOM 1507 N N . PRO A 1 192 ? -10.678 13.645 24.858 1.00 93.12 192 PRO A N 1
ATOM 1508 C CA . PRO A 1 192 ? -9.596 13.129 25.691 1.00 93.12 192 PRO A CA 1
ATOM 1509 C C . PRO A 1 192 ? -10.065 12.068 26.706 1.00 93.12 192 PRO A C 1
ATOM 1511 O O . PRO A 1 192 ? -11.239 11.974 27.073 1.00 93.12 192 PRO A O 1
ATOM 1514 N N . GLY A 1 193 ? -9.103 11.310 27.242 1.00 92.31 193 GLY A N 1
ATOM 1515 C CA . GLY A 1 193 ? -9.263 10.513 28.463 1.00 92.31 193 GLY A CA 1
ATOM 1516 C C . GLY A 1 193 ? -10.404 9.489 28.421 1.00 92.31 193 GLY A C 1
ATOM 1517 O O . GLY A 1 193 ? -10.540 8.727 27.468 1.00 92.31 193 GLY A O 1
ATOM 1518 N N . ALA A 1 194 ? -11.219 9.460 29.480 1.00 95.44 194 ALA A N 1
ATOM 1519 C CA . ALA A 1 194 ? -12.274 8.459 29.658 1.00 95.44 194 ALA A CA 1
ATOM 1520 C C . ALA A 1 194 ? -13.355 8.504 28.563 1.00 95.44 194 ALA A C 1
ATOM 1522 O O . ALA A 1 194 ? -13.894 7.461 28.203 1.00 95.44 194 ALA A O 1
ATOM 1523 N N . THR A 1 195 ? -13.649 9.687 28.009 1.00 96.69 195 THR A N 1
ATOM 1524 C CA . THR A 1 195 ? -14.634 9.831 26.928 1.00 96.69 195 THR A CA 1
ATOM 1525 C C . THR A 1 195 ? -14.149 9.136 25.660 1.00 96.69 195 THR A C 1
ATOM 1527 O O . THR A 1 195 ? -14.870 8.309 25.107 1.00 96.69 195 THR A O 1
ATOM 1530 N N . ARG A 1 196 ? -12.901 9.399 25.242 1.00 97.38 196 ARG A N 1
ATOM 1531 C CA . ARG A 1 196 ? -12.264 8.688 24.121 1.00 97.38 196 ARG A CA 1
ATOM 1532 C C . ARG A 1 196 ? -12.280 7.183 24.343 1.00 97.38 196 ARG A C 1
ATOM 1534 O O . ARG A 1 196 ? -12.670 6.445 23.445 1.00 97.38 196 ARG A O 1
ATOM 1541 N N . HIS A 1 197 ? -11.874 6.748 25.535 1.00 97.75 197 HIS A N 1
ATOM 1542 C CA . HIS A 1 197 ? -11.816 5.330 25.876 1.00 97.75 197 HIS A CA 1
ATOM 1543 C C . HIS A 1 197 ? -13.183 4.655 25.706 1.00 97.75 197 HIS A C 1
ATOM 1545 O O . HIS A 1 197 ? -13.276 3.646 25.018 1.00 97.75 197 HIS A O 1
ATOM 1551 N N . GLY A 1 198 ? -14.254 5.251 26.242 1.00 98.19 198 GLY A N 1
ATOM 1552 C CA . GLY A 1 198 ? -15.607 4.706 26.103 1.00 98.19 198 GLY A CA 1
ATOM 1553 C C . GLY A 1 198 ? -16.104 4.650 24.653 1.00 98.19 198 GLY A C 1
ATOM 1554 O O . GLY A 1 198 ? -16.782 3.694 24.281 1.00 98.19 198 GLY A O 1
ATOM 1555 N N . ILE A 1 199 ? -15.746 5.633 23.814 1.00 98.50 199 ILE A N 1
ATOM 1556 C CA . ILE A 1 199 ? -16.086 5.622 22.380 1.00 98.50 199 ILE A CA 1
ATOM 1557 C C . ILE A 1 199 ? -15.370 4.469 21.667 1.00 98.50 199 ILE A C 1
ATOM 1559 O O . ILE A 1 199 ? -16.007 3.705 20.943 1.00 98.50 199 ILE A O 1
ATOM 1563 N N . LEU A 1 200 ? -14.059 4.327 21.880 1.00 98.62 200 LEU A N 1
ATOM 1564 C CA . LEU A 1 200 ? 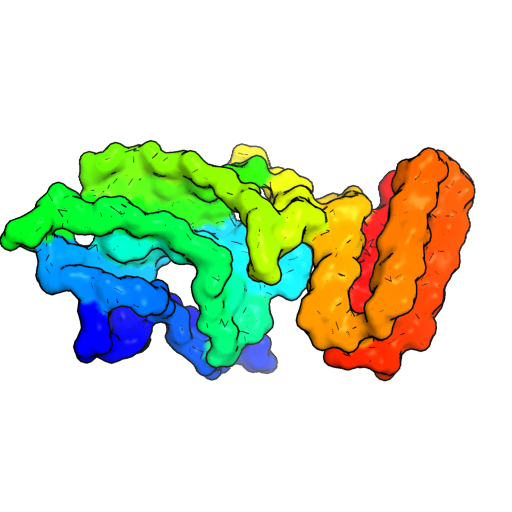-13.253 3.281 21.247 1.00 98.62 200 LEU A CA 1
ATOM 1565 C C . LEU A 1 200 ? -13.662 1.877 21.717 1.00 98.62 200 LEU A C 1
ATOM 1567 O O . LEU A 1 200 ? -13.756 0.973 20.892 1.00 98.62 200 LEU A O 1
ATOM 1571 N N . GLU A 1 201 ? -13.963 1.698 23.006 1.00 98.50 201 GLU A N 1
ATOM 1572 C CA . GLU A 1 201 ? -14.415 0.418 23.567 1.00 98.50 201 GLU A CA 1
ATOM 1573 C C . GLU A 1 201 ? -15.764 0.002 22.963 1.00 98.50 201 GLU A C 1
ATOM 1575 O O . GLU A 1 201 ? -15.930 -1.132 22.504 1.00 98.50 201 GLU A O 1
ATOM 1580 N N . ALA A 1 202 ? -16.713 0.941 22.876 1.00 98.56 202 ALA A N 1
ATOM 1581 C CA . ALA A 1 202 ? -17.998 0.700 22.229 1.00 98.56 202 ALA A CA 1
ATOM 1582 C C . ALA A 1 202 ? -17.840 0.388 20.731 1.00 98.56 202 ALA A C 1
ATOM 1584 O O . ALA A 1 202 ? -18.502 -0.518 20.216 1.00 98.56 202 ALA A O 1
ATOM 1585 N N . LEU A 1 203 ? -16.952 1.105 20.034 1.00 98.69 203 LEU A N 1
ATOM 1586 C CA . LEU A 1 203 ? -16.671 0.878 18.618 1.00 98.69 203 LEU A CA 1
ATOM 1587 C C . LEU A 1 203 ? -16.053 -0.506 18.378 1.00 98.69 203 LEU A C 1
ATOM 1589 O O . LEU A 1 203 ? -16.529 -1.231 17.504 1.00 98.69 203 LEU A O 1
ATOM 1593 N N . ALA A 1 204 ? -15.044 -0.896 19.162 1.00 98.50 204 ALA A N 1
ATOM 1594 C CA . ALA A 1 204 ? -14.415 -2.213 19.077 1.00 98.50 204 ALA A CA 1
ATOM 1595 C C . ALA A 1 204 ? -15.435 -3.336 19.318 1.00 98.50 204 ALA A C 1
ATOM 1597 O O . ALA A 1 204 ? -15.522 -4.272 18.522 1.00 98.50 204 ALA A O 1
ATOM 1598 N N . GLY A 1 205 ? -16.274 -3.204 20.353 1.00 98.31 205 GLY A N 1
ATOM 1599 C CA . GLY A 1 205 ? -17.334 -4.170 20.651 1.00 98.31 205 GLY A CA 1
ATOM 1600 C C . GLY A 1 205 ? -18.366 -4.304 19.526 1.00 98.31 205 GLY A C 1
ATOM 1601 O O . GLY A 1 205 ? -18.760 -5.419 19.178 1.00 98.31 205 GLY A O 1
ATOM 1602 N N . ALA A 1 206 ? -18.775 -3.188 18.915 1.00 98.25 206 ALA A N 1
ATOM 1603 C CA . ALA A 1 206 ? -19.696 -3.205 17.780 1.00 98.25 206 ALA A CA 1
ATOM 1604 C C . ALA A 1 206 ? -19.077 -3.892 16.549 1.00 98.25 206 ALA A C 1
ATOM 1606 O O . ALA A 1 206 ? -19.683 -4.800 15.980 1.00 98.25 206 ALA A O 1
ATOM 1607 N N . LEU A 1 207 ? -17.841 -3.529 16.190 1.00 98.38 207 LEU A N 1
ATOM 1608 C CA . LEU A 1 207 ? -17.110 -4.147 15.079 1.00 98.38 207 LEU A CA 1
ATOM 1609 C C . LEU A 1 207 ? -16.890 -5.652 15.297 1.00 98.38 207 LEU A C 1
ATOM 1611 O O . LEU A 1 207 ? -17.049 -6.438 14.362 1.00 98.38 207 LEU A O 1
ATOM 1615 N N . ALA A 1 208 ? -16.592 -6.077 16.528 1.00 98.06 208 ALA A N 1
ATOM 1616 C CA . ALA A 1 208 ? -16.468 -7.491 16.880 1.00 98.06 208 ALA A CA 1
ATOM 1617 C C . ALA A 1 208 ? -17.782 -8.262 16.667 1.00 98.06 208 ALA A C 1
ATOM 1619 O O . ALA A 1 208 ? -17.761 -9.392 16.174 1.00 98.06 208 ALA A O 1
ATOM 1620 N N . GLY A 1 209 ? -18.929 -7.643 16.966 1.00 97.06 209 GLY A N 1
ATOM 1621 C CA . GLY A 1 209 ? -20.251 -8.205 16.671 1.00 97.06 209 GLY A CA 1
ATOM 1622 C C . GLY A 1 209 ? -20.547 -8.338 15.170 1.00 97.06 209 GLY A C 1
ATOM 1623 O O . GLY A 1 209 ? -21.287 -9.232 14.762 1.00 97.06 209 GLY A O 1
ATOM 1624 N N . GLU A 1 210 ? -19.942 -7.488 14.341 1.00 95.06 210 GLU A N 1
ATOM 1625 C CA . GLU A 1 210 ? -20.121 -7.461 12.883 1.00 95.06 210 GLU A CA 1
ATOM 1626 C C . GLU A 1 210 ? -19.142 -8.388 1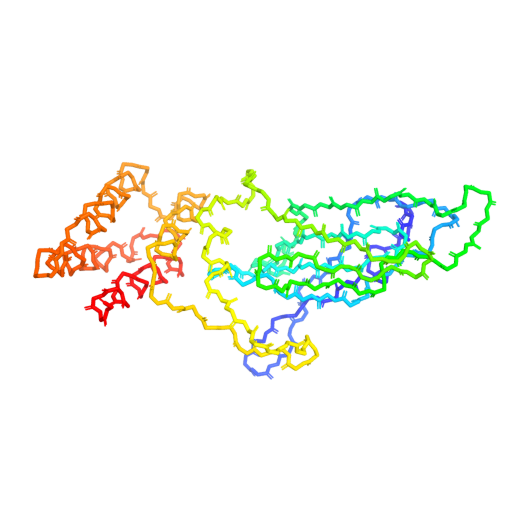2.139 1.00 95.06 210 GLU A C 1
ATOM 1628 O O . GLU A 1 210 ? -19.426 -8.802 11.009 1.00 95.06 210 GLU A O 1
ATOM 1633 N N . ALA A 1 211 ? -18.026 -8.769 12.773 1.00 95.06 211 ALA A N 1
ATOM 1634 C CA . ALA A 1 211 ? -16.923 -9.517 12.164 1.00 95.06 211 ALA A CA 1
ATOM 1635 C C . ALA A 1 211 ? -17.362 -10.797 11.436 1.00 95.06 211 ALA A C 1
ATOM 1637 O O . ALA A 1 211 ? -16.887 -11.082 10.338 1.00 95.06 211 ALA A O 1
ATOM 1638 N N . GLY A 1 212 ? -18.317 -11.543 12.003 1.00 94.50 212 GLY A N 1
ATOM 1639 C CA . GLY A 1 212 ? -18.837 -12.774 11.396 1.00 94.50 212 GLY A CA 1
ATOM 1640 C C . GLY A 1 212 ? -19.658 -12.559 10.118 1.00 94.50 212 GLY A C 1
ATOM 1641 O O . GLY A 1 212 ? -19.818 -13.494 9.337 1.00 94.50 212 GLY A O 1
ATOM 1642 N N . THR A 1 213 ? -20.166 -11.345 9.895 1.00 94.44 213 THR A N 1
ATOM 1643 C CA . THR A 1 213 ? -21.007 -10.987 8.738 1.00 94.44 213 THR A CA 1
ATOM 1644 C C . THR A 1 213 ? -20.269 -10.185 7.668 1.00 94.44 213 THR A C 1
ATOM 1646 O O . THR A 1 213 ? -20.799 -9.997 6.574 1.00 94.44 213 THR A O 1
ATOM 1649 N N . SER A 1 214 ? -19.046 -9.736 7.960 1.00 97.12 214 SER A N 1
ATOM 1650 C CA . SER A 1 214 ? -18.205 -9.036 6.995 1.00 97.12 214 SER A CA 1
ATOM 1651 C C . SER A 1 214 ? -17.767 -9.970 5.868 1.00 97.12 214 SER A C 1
ATOM 1653 O O . SER A 1 214 ? -17.345 -11.104 6.103 1.00 97.12 214 SER A O 1
ATOM 1655 N N . THR A 1 215 ? -17.813 -9.474 4.634 1.00 96.94 215 THR A N 1
ATOM 1656 C CA . THR A 1 215 ? -17.269 -10.172 3.458 1.00 96.94 215 THR A CA 1
ATOM 1657 C C . THR A 1 215 ? -15.738 -10.119 3.406 1.00 96.94 215 THR A C 1
ATOM 1659 O O . THR A 1 215 ? -15.129 -10.874 2.652 1.00 96.94 215 THR A O 1
ATOM 1662 N N . ASP A 1 216 ? -15.111 -9.289 4.246 1.00 97.19 216 ASP A N 1
ATOM 1663 C CA . ASP A 1 216 ? -13.663 -9.160 4.391 1.00 97.19 216 ASP A CA 1
ATOM 1664 C C . ASP A 1 216 ? -13.259 -9.313 5.865 1.00 97.19 216 ASP A C 1
ATOM 1666 O O . ASP A 1 216 ? -12.873 -8.372 6.567 1.00 97.19 216 ASP A O 1
ATOM 1670 N N . GLN A 1 217 ? -13.368 -10.555 6.339 1.00 97.31 217 GLN A N 1
ATOM 1671 C CA . GLN A 1 217 ? -13.091 -10.926 7.728 1.00 97.31 217 GLN A CA 1
ATOM 1672 C C . GLN A 1 217 ? -11.670 -10.551 8.164 1.00 97.31 217 GLN A C 1
ATOM 1674 O O . GLN A 1 217 ? -11.457 -10.116 9.293 1.00 97.31 217 GLN A O 1
ATOM 1679 N N . ARG A 1 218 ? -10.686 -10.670 7.262 1.00 96.56 218 ARG A N 1
ATOM 1680 C CA . ARG A 1 218 ? -9.299 -10.299 7.565 1.00 96.56 218 ARG A CA 1
ATOM 1681 C C . ARG A 1 218 ? -9.200 -8.810 7.883 1.00 96.56 218 ARG A C 1
ATOM 1683 O O . ARG A 1 218 ? -8.531 -8.444 8.846 1.00 96.56 218 ARG A O 1
ATOM 1690 N N . ARG A 1 219 ? -9.842 -7.946 7.091 1.00 97.94 219 ARG A N 1
ATOM 1691 C CA . ARG A 1 219 ? -9.772 -6.497 7.309 1.00 97.94 219 ARG A CA 1
ATOM 1692 C C . ARG A 1 219 ? -10.520 -6.030 8.536 1.00 97.94 219 ARG A C 1
ATOM 1694 O O . ARG A 1 219 ? -9.982 -5.186 9.246 1.00 97.94 219 ARG A O 1
ATOM 1701 N N . ILE A 1 220 ? -11.706 -6.568 8.808 1.00 98.31 220 ILE A N 1
ATOM 1702 C CA . ILE A 1 220 ? -12.454 -6.154 10.000 1.00 98.31 220 ILE A CA 1
ATOM 1703 C C . ILE A 1 220 ? -11.744 -6.583 11.287 1.00 98.31 220 ILE A C 1
ATOM 1705 O O . ILE A 1 220 ? -11.696 -5.795 12.223 1.00 98.31 220 ILE A O 1
ATOM 1709 N N . ILE A 1 221 ? -11.095 -7.755 11.311 1.00 98.44 221 ILE A N 1
ATOM 1710 C CA . ILE A 1 221 ? -10.260 -8.180 12.447 1.00 98.44 221 ILE A CA 1
ATOM 1711 C C . ILE A 1 221 ? -9.097 -7.206 12.657 1.00 98.44 221 ILE A C 1
ATOM 1713 O O . ILE A 1 221 ? -8.905 -6.715 13.763 1.00 98.44 221 ILE A O 1
ATOM 1717 N N . LEU A 1 222 ? -8.373 -6.849 11.590 1.00 98.38 222 LEU A N 1
ATOM 1718 C CA . LEU A 1 222 ? -7.291 -5.865 11.689 1.00 98.38 222 LEU A CA 1
ATOM 1719 C C . LEU A 1 222 ? -7.793 -4.494 12.168 1.00 98.38 222 LEU A C 1
ATOM 1721 O O . LEU A 1 222 ? -7.063 -3.790 12.866 1.00 98.38 222 LEU A O 1
ATOM 1725 N N . LEU A 1 223 ? -9.003 -4.086 11.764 1.00 98.75 223 LEU A N 1
ATOM 1726 C CA . LEU A 1 223 ? -9.610 -2.834 12.215 1.00 98.75 223 LEU A CA 1
ATOM 1727 C C . LEU A 1 223 ? -9.932 -2.890 13.711 1.00 98.75 223 LEU A C 1
ATOM 1729 O O . LEU A 1 223 ? -9.615 -1.934 14.410 1.00 98.75 223 LEU A O 1
ATOM 1733 N N . ILE A 1 224 ? -10.512 -3.993 14.194 1.00 98.62 224 ILE A N 1
ATOM 1734 C CA . ILE A 1 224 ? -10.775 -4.209 15.625 1.00 98.62 224 ILE A CA 1
ATOM 1735 C C . ILE A 1 224 ? -9.468 -4.085 16.409 1.00 98.62 224 ILE A C 1
ATOM 1737 O O . ILE A 1 224 ? -9.390 -3.249 17.301 1.00 98.62 224 ILE A O 1
ATOM 1741 N N . GLU A 1 225 ? -8.416 -4.802 15.999 1.00 98.31 225 GLU A N 1
ATOM 1742 C CA . GLU A 1 225 ? -7.090 -4.714 16.628 1.00 98.31 225 GLU A CA 1
ATOM 1743 C C . GLU A 1 225 ? -6.551 -3.275 16.631 1.00 98.31 225 GLU A C 1
ATOM 1745 O O . GLU A 1 225 ? -6.012 -2.806 17.627 1.00 98.31 225 GLU A O 1
ATOM 1750 N N . ALA A 1 226 ? -6.708 -2.536 15.526 1.00 98.50 226 ALA A N 1
ATOM 1751 C CA . ALA A 1 226 ? -6.254 -1.149 15.444 1.00 98.50 226 ALA A CA 1
ATOM 1752 C C . ALA A 1 226 ? -7.040 -0.198 16.367 1.00 98.50 226 ALA A C 1
ATOM 1754 O O . ALA A 1 226 ? -6.460 0.768 16.860 1.00 98.50 226 ALA A O 1
ATOM 1755 N N . VAL A 1 227 ? -8.335 -0.448 16.588 1.00 98.62 227 VAL A N 1
ATOM 1756 C CA . VAL A 1 227 ? -9.175 0.320 17.524 1.00 98.62 227 VAL A CA 1
ATOM 1757 C C . VAL A 1 227 ? -8.854 -0.053 18.973 1.00 98.62 227 VAL A C 1
ATOM 1759 O O . VAL A 1 227 ? -8.756 0.832 19.818 1.00 98.62 227 VAL A O 1
ATOM 1762 N N . GLU A 1 228 ? -8.634 -1.334 19.263 1.00 98.12 228 GLU A N 1
ATOM 1763 C CA . GLU A 1 228 ? -8.229 -1.812 20.590 1.00 98.12 228 GLU A CA 1
ATOM 1764 C C . GLU A 1 228 ? -6.846 -1.282 20.987 1.00 98.12 228 GLU A C 1
ATOM 1766 O O . GLU A 1 228 ? -6.661 -0.820 22.111 1.00 98.12 228 GLU A O 1
ATOM 1771 N N . ASP A 1 229 ? -5.894 -1.251 20.053 1.00 97.62 229 ASP A N 1
ATOM 1772 C CA . ASP A 1 229 ? -4.562 -0.677 20.262 1.00 97.62 229 ASP A CA 1
ATOM 1773 C C . ASP A 1 229 ? -4.629 0.809 20.682 1.00 97.62 229 ASP A C 1
ATOM 1775 O O . ASP A 1 229 ? -3.799 1.270 21.470 1.00 97.62 229 ASP A O 1
ATOM 1779 N N . LEU A 1 230 ? -5.630 1.562 20.202 1.00 97.50 230 LEU A N 1
ATOM 1780 C CA . LEU A 1 230 ? -5.854 2.967 20.576 1.00 97.50 230 LEU A CA 1
ATOM 1781 C C . LEU A 1 230 ? -6.383 3.142 22.011 1.00 97.50 230 LEU A C 1
ATOM 1783 O O . LEU A 1 230 ? -6.281 4.235 22.565 1.00 97.50 230 LEU A O 1
ATOM 1787 N N . LEU A 1 231 ? -6.924 2.095 22.646 1.00 93.69 231 LEU A N 1
ATOM 1788 C CA . LEU A 1 231 ? -7.353 2.158 24.052 1.00 93.69 231 LEU A CA 1
ATOM 1789 C C . LEU A 1 231 ? -6.168 2.289 25.015 1.00 93.69 231 LEU A C 1
ATOM 1791 O O . LEU A 1 231 ? -6.338 2.797 26.125 1.00 93.69 231 LEU A O 1
ATOM 1795 N N . GLY A 1 232 ? -4.990 1.808 24.602 1.00 82.88 232 GLY A N 1
ATOM 1796 C CA . GLY A 1 232 ? -3.751 1.850 25.380 1.00 82.88 232 GLY A CA 1
ATOM 1797 C C . GLY A 1 232 ? -2.854 3.060 25.103 1.00 82.88 232 GLY A C 1
ATOM 1798 O O . GLY A 1 232 ? -1.789 3.150 25.717 1.00 82.88 232 GLY A O 1
ATOM 1799 N N . SER A 1 233 ? -3.246 3.949 24.179 1.00 76.75 233 SER A N 1
ATOM 1800 C CA . SER A 1 233 ? -2.458 5.112 23.732 1.00 76.75 233 SER A CA 1
ATOM 1801 C C . SER A 1 233 ? -2.856 6.433 24.380 1.00 76.75 233 SER A C 1
ATOM 1803 O O . SER A 1 233 ? -4.072 6.644 24.589 1.00 76.75 233 SER A O 1
#

Foldseek 3Di:
DAPPDPQQVQWDFFFDQDPNDTDTADTDDDPDGADPQFQWHWAAWAFQCQPLWGWIWTWTFQQEIFIWTCSVVNDIDTDDGDHPGDPDPPHHDGWTFNYWYDALQWIWTQMDPPGIDIDGDDADPVAHPLRSVQSNQFHDPDDDRVVVDDTDTAQDLSNLLSLLVVCVVVVQDDPVVSVVLVVLSVVLVVDDDPVSLVSLVVSLVVLVVCLVVGPCNVSSVSSSVSSVSNNVD

Sequence (233 aa):
CRASDPPEWGANAIYSIENGRMVFRSYYKLPAPQSDVENCVAHNGSLIPVPGRDIKVQAWYQGGISVFDFTDPANPFEIAFHDRGPVNEERMESAGPWSVYWYNGLIVSSEIARGLDVFEMVPSHHLTANEIEAANTVRMEEFNPQGQPRKVWPPSFPRARALVDQLERSGGLPASRIGEVRAELDRAEAEPGATRHGILEALAGALAGEAGTSTDQRRIILLIEAVEDLLGS

Secondary structure (DSSP, 8-state):
--TTS-TTTTPEEEEEEETTEEEEEEEE--SSPPPTTB-----BEEEE--TT--EEEEE-GGG-EEEEE-SSTTS-EEEEEE----S-SSS-BS-SEEEEEEETTEEEEEESSS-EEEEE----SSS-HHHHHHHHT---SS--GGG-PPP-PPS-HHHHHHHHHHHHHHT-S-HHHHHHHHHHHHHHHHS-HHHHHHHHHHHHHHHHHHGGG-S-HHHHHHHHHHHHHGGG-

pLDDT: mean 96.23, std 2.91, range [76.75, 98.81]